Protein AF-A0A1Y4S3Y7-F1 (afdb_monomer_lite)

Foldseek 3Di:
DDDPVNVVVVVVVVVVVVVVVVVVCVVVVVDPDDDPVRVVVCPDPVNVVVVVVVVVVVVVVVCCCVPPPPVVVVVVVVVVVVVPPPPPPLQALVPDDDDFWDFQPDQPPAAAPVNLQVVCVVVVHGDDFDDDPDPVLDDDAAADLRHRHGPRQWDPPDSPQWIAGNRPRDIDGPPDDRDPRGATADPQPRHGWDFDDDDVPKTKTWDPDPPGPQLVVLVVCCVDPNQSSQAHPVRDGPRTDMDMD

pLDDT: mean 83.49, std 11.91, range [44.75, 96.38]

Secondary structure (DSSP, 8-state):
---HHHHHHHHHHHHHHHHHHHTTTHHHHH-SS--HHHHHHHT-HHHHHHHHHHHHHHHHHHHHIIIIIHHHHHHHHHHHHHHS--------GGG--PPPPEEE--------HHHHHHHHHHTT--------S-GGG----SB-TTT--BGGGEEESSSSSEEEETTT--EEETTB-S-SSSEEE-TTT-PBPEEEEEETTEEEEE---TT-HHHHHHHHHHTSTTGGGGB-TTS-B--S-EEE-

Structure (mmCIF, N/CA/C/O backbone):
data_AF-A0A1Y4S3Y7-F1
#
_entry.id   AF-A0A1Y4S3Y7-F1
#
loop_
_atom_site.group_PDB
_atom_site.id
_atom_site.type_symbol
_atom_site.label_atom_id
_atom_site.label_alt_id
_atom_site.label_comp_id
_atom_site.label_asym_id
_atom_site.label_entity_id
_atom_site.label_seq_id
_atom_site.pdbx_PDB_ins_code
_atom_site.Cartn_x
_atom_site.Cartn_y
_atom_site.Cartn_z
_atom_site.occupancy
_atom_site.B_iso_or_equiv
_atom_site.auth_seq_id
_atom_site.auth_comp_id
_atom_site.auth_asym_id
_atom_site.auth_atom_id
_atom_site.pdbx_PDB_model_num
ATOM 1 N N . MET A 1 1 ? -23.381 4.040 50.215 1.00 49.53 1 MET A N 1
ATOM 2 C CA . MET A 1 1 ? -23.253 4.458 48.804 1.00 49.53 1 MET A CA 1
ATOM 3 C C . MET A 1 1 ? -22.048 3.736 48.251 1.00 49.53 1 MET A C 1
ATOM 5 O O . MET A 1 1 ? -20.944 4.024 48.701 1.00 49.53 1 MET A O 1
ATOM 9 N N . ASP A 1 2 ? -22.244 2.762 47.369 1.00 57.78 2 ASP A N 1
ATOM 10 C CA . ASP A 1 2 ? -21.107 2.084 46.755 1.00 57.78 2 ASP A CA 1
ATOM 11 C C . ASP A 1 2 ? -20.345 3.070 45.871 1.00 57.78 2 ASP A C 1
ATOM 13 O O . ASP A 1 2 ? -20.913 3.717 44.991 1.00 57.78 2 ASP A O 1
ATOM 17 N N . SER A 1 3 ? -19.050 3.219 46.143 1.00 83.62 3 SER A N 1
ATOM 18 C CA . SER A 1 3 ? -18.144 3.986 45.291 1.00 83.62 3 SER A CA 1
ATOM 19 C C . SER A 1 3 ? -18.167 3.407 43.870 1.00 83.62 3 SER A C 1
ATOM 21 O O . SER A 1 3 ? -18.220 2.188 43.705 1.00 83.62 3 SER A O 1
ATOM 23 N N . ILE A 1 4 ? -18.067 4.254 42.838 1.00 84.94 4 ILE A N 1
ATOM 24 C CA . ILE A 1 4 ? -17.911 3.829 41.430 1.00 84.94 4 ILE A CA 1
ATOM 25 C C . ILE A 1 4 ? -16.804 2.768 41.299 1.00 84.94 4 ILE A C 1
ATOM 27 O O . ILE A 1 4 ? -16.934 1.812 40.536 1.00 84.94 4 ILE A O 1
ATOM 31 N N . THR A 1 5 ? -15.748 2.881 42.106 1.00 86.31 5 THR A N 1
ATOM 32 C CA . THR A 1 5 ? -14.653 1.909 42.182 1.00 86.31 5 THR A CA 1
ATOM 33 C C . THR A 1 5 ? -15.122 0.519 42.625 1.00 86.31 5 THR A C 1
ATOM 35 O O . THR A 1 5 ? -14.660 -0.478 42.079 1.00 86.31 5 THR A O 1
ATOM 38 N N . SER A 1 6 ? -16.061 0.439 43.574 1.00 89.06 6 SER A N 1
ATOM 39 C CA . SER A 1 6 ? -16.660 -0.823 44.035 1.00 89.06 6 SER A CA 1
ATOM 40 C C . SER A 1 6 ? -17.455 -1.494 42.912 1.00 89.06 6 SER A C 1
ATOM 42 O O . SER A 1 6 ? -17.248 -2.670 42.614 1.00 89.06 6 SER A O 1
ATOM 44 N N . ILE A 1 7 ? -18.280 -0.719 42.198 1.00 87.94 7 ILE A N 1
ATOM 45 C CA . ILE A 1 7 ? -19.069 -1.208 41.057 1.00 87.94 7 ILE A CA 1
ATOM 46 C C . ILE A 1 7 ? -18.150 -1.744 39.950 1.00 87.94 7 ILE A C 1
ATOM 48 O O . ILE A 1 7 ? -18.347 -2.857 39.463 1.00 87.94 7 ILE A O 1
ATOM 52 N N . LEU A 1 8 ? -17.109 -0.992 39.581 1.00 89.75 8 LEU A N 1
ATOM 53 C CA . LEU A 1 8 ? -16.143 -1.417 38.562 1.00 89.75 8 LEU A CA 1
ATOM 54 C C . LEU A 1 8 ? -15.372 -2.674 38.979 1.00 89.75 8 LEU A C 1
ATOM 56 O O . LEU A 1 8 ? -15.138 -3.558 38.152 1.00 89.75 8 LEU A O 1
ATOM 60 N N . ASN A 1 9 ? -15.004 -2.785 40.256 1.00 91.56 9 ASN A N 1
ATOM 61 C CA . ASN A 1 9 ? -14.331 -3.973 40.766 1.00 91.56 9 ASN A CA 1
ATOM 62 C C . ASN A 1 9 ? -15.247 -5.208 40.732 1.00 91.56 9 ASN A C 1
ATOM 64 O O . ASN A 1 9 ? -14.798 -6.295 40.35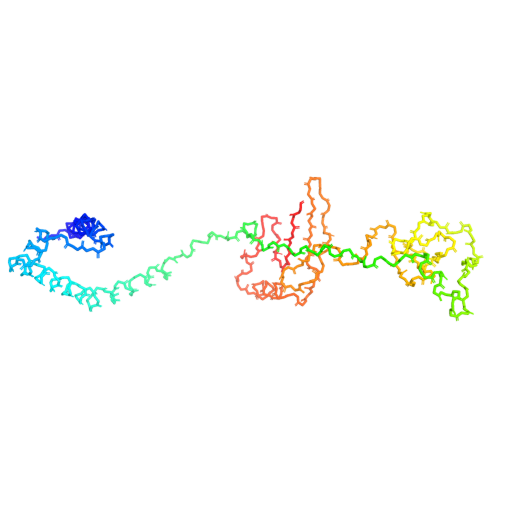9 1.00 91.56 9 ASN A O 1
ATOM 68 N N . ASN A 1 10 ? -16.535 -5.040 41.041 1.00 90.12 10 ASN A N 1
ATOM 69 C CA . ASN A 1 10 ? -17.527 -6.111 40.947 1.00 90.12 10 ASN A CA 1
ATOM 70 C C . ASN A 1 10 ? -17.720 -6.570 39.496 1.00 90.12 10 ASN A C 1
ATOM 72 O O . ASN A 1 10 ? -17.679 -7.771 39.234 1.00 90.12 10 ASN A O 1
ATOM 76 N N . ILE A 1 11 ? -17.825 -5.640 38.539 1.00 90.06 11 ILE A N 1
ATOM 77 C CA . ILE A 1 11 ? 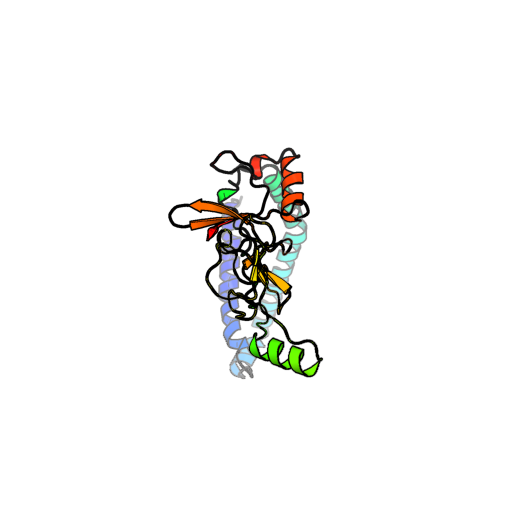-17.911 -5.966 37.103 1.00 90.06 11 ILE A CA 1
ATOM 78 C C . ILE A 1 11 ? -16.662 -6.729 36.638 1.00 90.06 11 ILE A C 1
ATOM 80 O O . ILE A 1 11 ? -16.765 -7.735 35.935 1.00 90.06 11 ILE A O 1
ATOM 84 N N . ASN A 1 12 ? -15.471 -6.292 37.054 1.00 90.44 12 ASN A N 1
ATOM 85 C CA . ASN A 1 12 ? -14.223 -6.971 36.702 1.00 90.44 12 ASN A CA 1
ATOM 86 C C . ASN A 1 12 ? -14.148 -8.383 37.311 1.00 90.44 12 ASN A C 1
ATOM 88 O O . ASN A 1 12 ? -13.738 -9.337 36.651 1.00 90.44 12 ASN A O 1
ATOM 92 N N . THR A 1 13 ? -14.574 -8.535 38.564 1.00 92.75 13 THR A N 1
ATOM 93 C CA . THR A 1 13 ? -14.622 -9.832 39.256 1.00 92.75 13 THR A CA 1
ATOM 94 C C . THR A 1 13 ? -15.616 -10.782 38.591 1.00 92.75 13 THR A C 1
ATOM 96 O O . THR A 1 13 ? -15.295 -11.954 38.375 1.00 92.75 13 THR A O 1
ATOM 99 N N . PHE A 1 14 ? -16.784 -10.272 38.198 1.00 90.19 14 PHE A N 1
ATOM 100 C CA . PHE A 1 14 ? -17.778 -11.010 37.426 1.00 90.19 14 PHE A CA 1
ATOM 101 C C . PHE A 1 14 ? -17.205 -11.488 36.086 1.00 90.19 14 PHE A C 1
ATOM 103 O O . PHE A 1 14 ? -17.232 -12.684 35.806 1.00 90.19 14 PHE A O 1
ATOM 110 N N . SER A 1 15 ? -16.585 -10.591 35.311 1.00 91.38 15 SER A N 1
ATOM 111 C CA . SER A 1 15 ? -15.950 -10.922 34.025 1.00 91.38 15 SER A CA 1
ATOM 112 C C . SER A 1 15 ? -14.887 -12.020 34.161 1.00 91.38 15 SER A C 1
ATOM 114 O O . SER A 1 15 ? -14.905 -13.014 33.433 1.00 91.38 15 SER A O 1
ATOM 116 N N . LYS A 1 16 ? -14.007 -11.913 35.166 1.00 92.31 16 LYS A N 1
ATOM 117 C CA . LYS A 1 16 ? -13.001 -12.947 35.461 1.00 92.31 16 LYS A CA 1
ATOM 118 C C . LYS A 1 16 ? -13.630 -14.291 35.823 1.00 92.31 16 LYS A C 1
ATOM 120 O O . LYS A 1 16 ? -13.098 -15.332 35.447 1.00 92.31 16 LYS A O 1
ATOM 125 N N . SER A 1 17 ? -14.727 -14.275 36.573 1.00 91.00 17 SER A N 1
ATOM 126 C CA . SER A 1 17 ? -15.430 -15.495 36.981 1.00 91.00 17 SER A CA 1
ATOM 127 C C . SER A 1 17 ? -16.110 -16.163 35.788 1.00 91.00 17 SER A C 1
ATOM 129 O O . SER A 1 17 ? -16.000 -17.376 35.635 1.00 91.00 17 SER A O 1
ATOM 131 N N . LEU A 1 18 ? -16.712 -15.372 34.895 1.00 88.69 18 LEU A N 1
ATOM 132 C CA . LEU A 1 18 ? -17.297 -15.866 33.650 1.00 88.69 18 LEU A CA 1
ATOM 133 C C . LEU A 1 18 ? -16.236 -16.475 32.725 1.00 88.69 18 LEU A C 1
ATOM 135 O O . LEU A 1 18 ? -16.456 -17.550 32.179 1.00 88.69 18 LEU A O 1
ATOM 139 N N . PHE A 1 19 ? -15.066 -15.841 32.605 1.00 90.69 19 PHE A N 1
ATOM 140 C CA . PHE A 1 19 ? -13.943 -16.404 31.852 1.00 90.69 19 PHE A CA 1
ATOM 141 C C . PHE A 1 19 ? -13.472 -17.739 32.442 1.00 90.69 19 PHE A C 1
ATOM 143 O O . PHE A 1 19 ? -13.324 -18.713 31.718 1.00 90.69 19 PHE A O 1
ATOM 150 N N . LYS A 1 20 ? -13.286 -17.828 33.766 1.00 91.31 20 LYS A N 1
ATOM 151 C CA . LYS A 1 20 ? -12.925 -19.100 34.417 1.00 91.31 20 LYS A CA 1
ATOM 152 C C . LYS A 1 20 ? -13.966 -20.187 34.161 1.00 91.31 20 LYS A C 1
ATOM 154 O O . LYS A 1 20 ? -13.598 -21.324 33.894 1.00 91.31 20 LYS A O 1
ATOM 159 N N . PHE A 1 21 ? -15.248 -19.835 34.234 1.00 88.75 21 PHE A N 1
ATOM 160 C CA . PHE A 1 21 ? -16.337 -20.756 33.938 1.00 88.75 21 PHE A CA 1
ATOM 161 C C . PHE A 1 21 ? -16.308 -21.222 32.476 1.00 88.75 21 PHE A C 1
ATOM 163 O O . PHE A 1 21 ? -16.482 -22.410 32.213 1.00 88.75 21 PHE A O 1
ATOM 170 N N . SER A 1 22 ? -16.009 -20.321 31.530 1.00 88.12 22 SER A N 1
ATOM 171 C CA . SER A 1 22 ? -15.996 -20.649 30.102 1.00 88.12 22 SER A CA 1
ATOM 172 C C . SER A 1 22 ? -14.955 -21.717 29.737 1.00 88.12 22 SER A C 1
ATOM 174 O O . SER A 1 22 ? -15.177 -22.504 28.820 1.00 88.12 22 SER A O 1
ATOM 176 N N . GLN A 1 23 ? -13.847 -21.784 30.482 1.00 90.50 23 GLN A N 1
ATOM 177 C CA . GLN A 1 23 ? -12.781 -22.771 30.277 1.00 90.50 23 GLN A CA 1
ATOM 178 C C . GLN A 1 23 ? -13.242 -24.219 30.520 1.00 90.50 23 GLN A C 1
ATOM 180 O O . GLN A 1 23 ? -12.694 -25.141 29.922 1.00 90.50 23 GLN A O 1
ATOM 185 N N . PHE A 1 24 ? -14.272 -24.451 31.345 1.00 88.62 24 PHE A N 1
ATOM 186 C CA . PHE A 1 24 ? -14.787 -25.807 31.588 1.00 88.62 24 PHE A CA 1
ATOM 187 C C . PHE A 1 24 ? -15.545 -26.396 30.390 1.00 88.62 24 PHE A C 1
ATOM 189 O O . PHE A 1 24 ? -15.715 -27.613 30.319 1.00 88.62 24 PHE A O 1
ATOM 196 N N . PHE A 1 25 ? -15.982 -25.567 29.438 1.00 83.81 25 PHE A N 1
ATOM 197 C CA . PHE A 1 25 ? -16.693 -26.039 28.247 1.00 83.81 25 PHE A CA 1
ATOM 198 C C . PHE A 1 25 ? -15.761 -26.420 27.101 1.00 83.81 25 PHE A C 1
ATOM 200 O O . PHE A 1 25 ? -16.149 -27.229 26.263 1.00 83.81 25 PHE A O 1
ATOM 207 N N . GLU A 1 26 ? -14.540 -25.879 27.057 1.00 83.62 26 GLU A N 1
ATOM 208 C CA . GLU A 1 26 ? -13.595 -26.153 25.967 1.00 83.62 26 GLU A CA 1
ATOM 209 C C . GLU A 1 26 ? -13.334 -27.658 25.766 1.00 83.62 26 GLU A C 1
ATOM 211 O O . GLU A 1 26 ? -13.438 -28.120 24.628 1.00 83.62 26 GLU A O 1
ATOM 216 N N . PRO A 1 27 ? -13.107 -28.473 26.819 1.00 87.25 27 PRO A N 1
ATOM 217 C CA . PRO A 1 27 ? -12.940 -29.915 26.652 1.00 87.25 27 PRO A CA 1
ATOM 218 C C . PRO A 1 27 ? -14.193 -30.610 26.110 1.00 87.25 27 PRO A C 1
ATOM 220 O O . PRO A 1 27 ? -14.078 -31.560 25.339 1.00 87.25 27 PRO A O 1
ATOM 223 N N . LEU A 1 28 ? -15.388 -30.132 26.478 1.00 84.56 28 LEU A N 1
ATOM 224 C CA . LEU A 1 28 ? -16.656 -30.709 26.024 1.00 84.56 28 LEU A CA 1
ATOM 225 C C . LEU A 1 28 ? -16.863 -30.516 24.516 1.00 84.56 28 LEU A C 1
ATOM 227 O O . LEU A 1 28 ? -17.452 -31.383 23.877 1.00 84.56 28 LEU A O 1
ATOM 231 N N . LEU A 1 29 ? -16.338 -29.430 23.938 1.00 82.12 29 LEU A N 1
ATOM 232 C CA . LEU A 1 29 ? -16.423 -29.146 22.498 1.00 82.12 29 LEU A CA 1
ATOM 233 C C . LEU A 1 29 ? -15.572 -30.094 21.638 1.00 82.12 29 LEU A C 1
ATOM 235 O O . LEU A 1 29 ? -15.834 -30.246 20.446 1.00 82.12 29 LEU A O 1
ATOM 239 N N . ILE A 1 30 ? -14.549 -30.723 22.222 1.00 86.19 30 ILE A N 1
ATOM 240 C CA . ILE A 1 30 ? -13.629 -31.629 21.515 1.00 86.19 30 ILE A CA 1
ATOM 241 C C . ILE A 1 30 ? -14.203 -33.053 21.445 1.00 86.19 30 ILE A C 1
ATOM 243 O O . ILE A 1 30 ? -13.854 -33.840 20.559 1.00 86.19 30 ILE A O 1
ATOM 247 N N . LEU A 1 31 ? -15.090 -33.407 22.377 1.00 85.31 31 LEU A N 1
ATOM 248 C CA . LEU A 1 31 ? -15.655 -34.747 22.467 1.00 85.31 31 LEU A CA 1
ATOM 249 C C . LEU A 1 31 ? -16.630 -35.010 21.312 1.00 85.31 31 LEU A C 1
ATOM 251 O O . LEU A 1 31 ? -17.602 -34.289 21.117 1.00 85.31 31 LEU A O 1
ATOM 255 N N . LYS A 1 32 ? -16.413 -36.110 20.578 1.00 81.19 32 LYS A N 1
ATOM 256 C CA . LYS A 1 32 ? -17.350 -36.574 19.536 1.00 81.19 32 LYS A CA 1
ATOM 257 C C . LYS A 1 32 ? -18.681 -37.066 20.117 1.00 81.19 32 LYS A C 1
ATOM 259 O O . LYS A 1 32 ? -19.705 -36.981 19.448 1.00 81.19 32 LYS A O 1
ATOM 264 N N . HIS A 1 33 ? -18.656 -37.574 21.352 1.00 86.75 33 HIS A N 1
ATOM 265 C CA . HIS A 1 33 ? -19.821 -38.024 22.113 1.00 86.75 33 HIS A CA 1
ATOM 266 C C . HIS A 1 33 ? -19.628 -37.687 23.596 1.00 86.75 33 HIS A C 1
ATOM 268 O O . HIS A 1 33 ? -18.522 -37.835 24.118 1.00 86.75 33 HIS A O 1
ATOM 274 N N . ILE A 1 34 ? -20.695 -37.256 24.274 1.00 87.00 34 ILE A N 1
ATOM 275 C CA . ILE A 1 34 ? -20.668 -36.930 25.706 1.00 87.00 34 ILE A CA 1
ATOM 276 C C . ILE A 1 34 ? -20.847 -38.229 26.517 1.00 87.00 34 ILE A C 1
ATOM 278 O O . ILE A 1 34 ? -21.856 -38.909 26.322 1.00 87.00 34 ILE A O 1
ATOM 282 N N . PRO A 1 35 ? -19.910 -38.588 27.418 1.00 93.06 35 PRO A N 1
ATOM 283 C CA . PRO A 1 35 ? -20.044 -39.747 28.303 1.00 93.06 35 PRO A CA 1
ATOM 284 C C . PRO A 1 35 ? -21.317 -39.708 29.160 1.00 93.06 35 PRO A C 1
ATOM 286 O O . PRO A 1 35 ? -21.751 -38.634 29.582 1.00 93.06 35 PRO A O 1
ATOM 289 N N . SER A 1 36 ? -21.882 -40.880 29.470 1.00 89.06 36 SER A N 1
ATOM 290 C CA . SER A 1 36 ? -23.128 -41.021 30.244 1.00 89.06 36 SER A CA 1
ATOM 291 C C . SER A 1 36 ? -23.070 -40.343 31.611 1.00 89.06 36 SER A C 1
ATOM 293 O O . SER A 1 36 ? -24.028 -39.683 32.001 1.00 89.06 36 SER A O 1
ATOM 295 N N . ASP A 1 37 ? -21.936 -40.440 32.304 1.00 89.88 37 ASP A N 1
ATOM 296 C CA . ASP A 1 37 ? -21.774 -39.885 33.652 1.00 89.88 37 ASP A CA 1
ATOM 297 C C . ASP A 1 37 ? -21.808 -38.351 33.629 1.00 89.88 37 ASP A C 1
ATOM 299 O O . ASP A 1 37 ? -22.458 -37.711 34.453 1.00 89.88 37 ASP A O 1
ATOM 303 N N . ILE A 1 38 ? -21.177 -37.746 32.618 1.00 88.88 38 ILE A N 1
ATOM 304 C CA . ILE A 1 38 ? -21.212 -36.295 32.399 1.00 88.88 38 ILE A CA 1
ATOM 305 C C . ILE A 1 38 ? -22.622 -35.869 31.983 1.00 88.88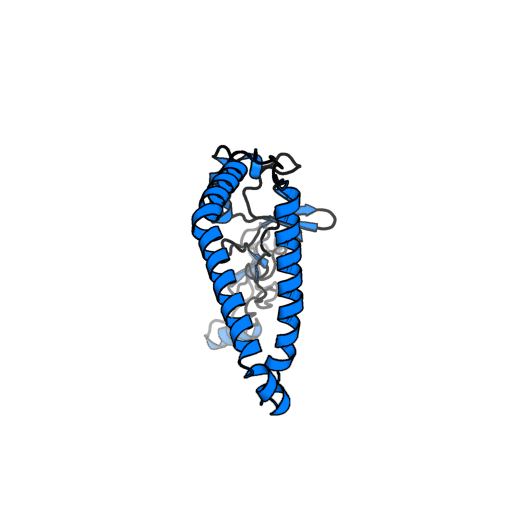 38 ILE A C 1
ATOM 307 O O . ILE A 1 38 ? -23.157 -34.889 32.500 1.00 88.88 38 ILE A O 1
ATOM 311 N N . SER A 1 39 ? -23.246 -36.627 31.078 1.00 89.06 39 SER A N 1
ATOM 312 C CA . SER A 1 39 ? -24.612 -36.373 30.622 1.00 89.06 39 SER A CA 1
ATOM 313 C C . SER A 1 39 ? -25.618 -36.394 31.777 1.00 89.06 39 SER A C 1
ATOM 315 O O . SER A 1 39 ? -26.484 -35.524 31.835 1.00 89.06 39 SER A O 1
ATOM 317 N N . TYR A 1 40 ? -25.477 -37.317 32.731 1.00 92.69 40 TYR A N 1
ATOM 318 C CA . TYR A 1 40 ? -26.330 -37.387 33.919 1.00 92.69 40 TYR A CA 1
ATOM 319 C C . TYR A 1 40 ? -26.272 -36.096 34.748 1.00 92.69 40 TYR A C 1
ATOM 321 O O . TYR A 1 40 ? -27.310 -35.532 35.091 1.00 92.69 40 TYR A O 1
ATOM 329 N N . HIS A 1 41 ? -25.069 -35.579 35.017 1.00 90.38 41 HIS A N 1
ATOM 330 C CA . HIS A 1 41 ? -24.907 -34.345 35.789 1.00 90.38 41 HIS A CA 1
ATOM 331 C C . HIS A 1 41 ? -25.396 -33.101 35.034 1.00 90.38 41 HIS A C 1
ATOM 333 O O . HIS A 1 41 ? -26.070 -32.253 35.626 1.00 90.38 41 HIS A O 1
ATOM 339 N N . LEU A 1 42 ? -25.118 -33.010 33.728 1.00 89.62 42 LEU A N 1
ATOM 340 C CA . LEU A 1 42 ? -25.558 -31.890 32.886 1.00 89.62 42 LEU A CA 1
ATOM 341 C C . LEU A 1 42 ? -27.078 -31.852 32.669 1.00 89.62 42 LEU A C 1
ATOM 343 O O . LEU A 1 42 ? -27.622 -30.785 32.406 1.00 89.62 42 LEU A O 1
ATOM 347 N N . ASN A 1 43 ? -27.765 -32.988 32.797 1.00 90.88 43 ASN A N 1
ATOM 348 C CA . ASN A 1 43 ? -29.225 -33.068 32.716 1.00 90.88 43 ASN A CA 1
ATOM 349 C C . ASN A 1 43 ? -29.911 -33.025 34.089 1.00 90.88 43 ASN A C 1
ATOM 351 O O . ASN A 1 43 ? -31.115 -33.263 34.183 1.00 90.88 43 ASN A O 1
ATOM 355 N N . SER A 1 44 ? -29.178 -32.736 35.168 1.00 95.56 44 SER A N 1
ATOM 356 C CA . SER A 1 44 ? -29.803 -32.580 36.480 1.00 95.56 44 SER A CA 1
ATOM 357 C C . SER A 1 44 ? -30.678 -31.321 36.521 1.00 95.56 44 SER A C 1
ATOM 359 O O . SER A 1 44 ? -30.281 -30.253 36.055 1.00 95.56 44 SER A O 1
ATOM 361 N N . ASN A 1 45 ? -31.874 -31.439 37.107 1.00 94.81 45 ASN A N 1
ATOM 362 C CA . ASN A 1 45 ? -32.818 -30.319 37.218 1.00 94.81 45 ASN A CA 1
ATOM 363 C C . ASN A 1 45 ? -32.209 -29.115 37.950 1.00 94.81 45 ASN A C 1
ATOM 365 O O . ASN A 1 45 ? -32.485 -27.977 37.588 1.00 94.81 45 ASN A O 1
ATOM 369 N N . ASP A 1 46 ? -31.370 -29.375 38.955 1.00 95.31 46 ASP A N 1
ATOM 370 C CA . ASP A 1 46 ? -30.682 -28.346 39.737 1.00 95.31 46 ASP A CA 1
ATOM 371 C C . ASP A 1 46 ? -29.693 -27.547 38.875 1.00 95.31 46 ASP A C 1
ATOM 373 O O . ASP A 1 46 ? -29.736 -26.315 38.833 1.00 95.31 46 ASP A O 1
ATOM 377 N N . PHE A 1 47 ? -28.867 -28.247 38.089 1.00 93.31 47 PHE A N 1
ATOM 378 C CA . PHE A 1 47 ? -27.941 -27.609 37.158 1.00 93.31 47 PHE A CA 1
ATOM 379 C C . PHE A 1 47 ? -28.677 -26.802 36.085 1.00 93.31 47 PHE A C 1
ATOM 381 O O . PHE A 1 47 ? -28.333 -25.644 35.844 1.00 93.31 47 PHE A O 1
ATOM 388 N N . LEU A 1 48 ? -29.706 -27.387 35.462 1.00 93.81 48 LEU A N 1
ATOM 389 C CA . LEU A 1 48 ? -30.486 -26.720 34.418 1.00 93.81 48 LEU A CA 1
ATOM 390 C C . LEU A 1 48 ? -31.209 -25.477 34.949 1.00 93.81 48 LEU A C 1
ATOM 392 O O . LEU A 1 48 ? -31.208 -24.447 34.277 1.00 93.81 48 LEU A O 1
ATOM 396 N N . TYR A 1 49 ? -31.758 -25.539 36.165 1.00 96.06 49 TYR A N 1
ATOM 397 C CA . TYR A 1 49 ? -32.373 -24.387 36.823 1.00 96.06 49 TYR A CA 1
ATOM 398 C C . TYR A 1 49 ? -31.365 -23.252 37.018 1.00 96.06 49 TYR A C 1
ATOM 400 O O . TYR A 1 49 ? -31.609 -22.122 36.595 1.00 96.06 49 TYR A O 1
ATOM 408 N N . HIS A 1 50 ? -30.203 -23.538 37.608 1.00 94.50 50 HIS A N 1
ATOM 409 C CA . HIS A 1 50 ? -29.190 -22.509 37.835 1.00 94.50 50 HIS A CA 1
ATOM 410 C C . HIS A 1 50 ? -28.608 -21.949 36.531 1.00 94.50 50 HIS A C 1
ATOM 412 O O . HIS A 1 50 ? -28.311 -20.752 36.463 1.00 94.50 50 HIS A O 1
ATOM 418 N N . LEU A 1 51 ? -28.490 -22.773 35.488 1.00 92.00 51 LEU A N 1
ATOM 419 C CA . LEU A 1 51 ? -28.063 -22.334 34.162 1.00 92.00 51 LEU A CA 1
ATOM 420 C C . LEU A 1 51 ? -29.085 -21.384 33.519 1.00 92.00 51 LEU A C 1
ATOM 422 O O . LEU A 1 51 ? -28.700 -20.345 32.979 1.00 92.00 51 LEU A O 1
ATOM 426 N N . ASP A 1 52 ? -30.375 -21.702 33.616 1.00 94.06 52 ASP A N 1
ATOM 427 C CA . ASP A 1 52 ? -31.461 -20.851 33.120 1.00 94.06 52 ASP A CA 1
ATOM 428 C C . ASP A 1 52 ? -31.536 -19.515 33.877 1.00 94.06 52 ASP A C 1
ATOM 430 O O . ASP A 1 52 ? -31.612 -18.446 33.265 1.00 94.06 52 ASP A O 1
ATOM 434 N N . GLN A 1 53 ? -31.398 -19.544 35.207 1.00 94.94 53 GLN A N 1
ATOM 435 C CA . GLN A 1 53 ? -31.326 -18.325 36.017 1.00 94.94 53 GLN A CA 1
ATOM 436 C C . GLN A 1 53 ? -30.113 -17.464 35.640 1.00 94.94 53 GLN A C 1
ATOM 438 O O . GLN A 1 53 ? -30.236 -16.246 35.486 1.00 94.94 53 GLN A O 1
ATOM 443 N N . ALA A 1 54 ? -28.944 -18.080 35.429 1.00 91.00 54 ALA A N 1
ATOM 444 C CA . ALA A 1 54 ? -27.752 -17.366 34.980 1.00 91.00 54 ALA A CA 1
ATOM 445 C C . ALA A 1 54 ? -27.959 -16.722 33.599 1.00 91.00 54 ALA A C 1
ATOM 447 O O . ALA A 1 54 ? -27.597 -15.558 33.407 1.00 91.00 54 ALA A O 1
ATOM 448 N N . SER A 1 55 ? -28.582 -17.441 32.661 1.00 92.25 55 SER A N 1
ATOM 449 C CA . SER A 1 55 ? -28.925 -16.915 31.335 1.00 92.25 55 SER A CA 1
ATOM 450 C C . SER A 1 55 ? -29.896 -15.736 31.429 1.00 92.25 55 SER A C 1
ATOM 452 O O . SER A 1 55 ? -29.655 -14.678 30.845 1.00 92.25 55 SER A O 1
ATOM 454 N N . SER A 1 56 ? -30.942 -15.867 32.244 1.00 94.94 56 SER A N 1
ATOM 455 C CA . SER A 1 56 ? -31.936 -14.816 32.477 1.00 94.94 56 SER A CA 1
ATOM 456 C C . SER A 1 56 ? -31.308 -13.546 33.057 1.00 94.94 56 SER A C 1
ATOM 458 O O . SER A 1 56 ? -31.567 -12.443 32.569 1.00 94.94 56 SER A O 1
ATOM 460 N N . HIS A 1 57 ? -30.421 -13.679 34.046 1.00 92.94 57 HIS A N 1
ATOM 461 C CA . HIS A 1 57 ? -29.700 -12.537 34.609 1.00 92.94 57 HIS A CA 1
ATOM 462 C C . HIS A 1 57 ? -28.718 -11.904 33.617 1.00 92.94 57 HIS A C 1
ATOM 464 O O . HIS A 1 57 ? -28.606 -10.678 33.576 1.00 92.94 57 HIS A O 1
ATOM 470 N N . LEU A 1 58 ? -28.030 -12.704 32.797 1.00 91.62 58 LEU A N 1
ATOM 471 C CA . LEU A 1 58 ? -27.161 -12.195 31.731 1.00 91.62 58 LEU A CA 1
ATOM 472 C C . LEU A 1 58 ? -27.950 -11.406 30.683 1.00 91.62 58 LEU A C 1
ATOM 474 O O . LEU A 1 58 ? -27.523 -10.319 30.296 1.00 91.62 58 LEU A O 1
ATOM 478 N N . ASN A 1 59 ? -29.110 -11.913 30.264 1.00 93.25 59 ASN A N 1
ATOM 479 C CA . ASN A 1 59 ? -29.997 -11.209 29.339 1.00 93.25 59 ASN A CA 1
ATOM 480 C C . ASN A 1 59 ? -30.461 -9.880 29.937 1.00 93.25 59 ASN A C 1
ATOM 482 O O . ASN A 1 59 ? -30.322 -8.841 29.297 1.00 93.25 59 ASN A O 1
A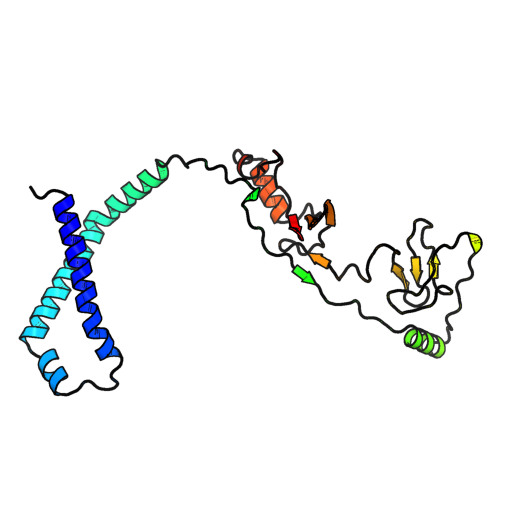TOM 486 N N . TRP A 1 60 ? -30.889 -9.886 31.202 1.00 95.69 60 TRP A N 1
ATOM 487 C CA . TRP A 1 60 ? -31.263 -8.659 31.901 1.00 95.69 60 TRP A CA 1
ATOM 488 C C . TRP A 1 60 ? -30.110 -7.644 31.974 1.00 95.69 60 TRP A C 1
ATOM 490 O O . TRP A 1 60 ? -30.320 -6.456 31.727 1.00 95.69 60 TRP A O 1
ATOM 500 N N . LEU A 1 61 ? -28.881 -8.090 32.265 1.00 92.69 61 LEU A N 1
ATOM 501 C CA . LEU A 1 61 ? -27.702 -7.217 32.271 1.00 92.69 61 LEU A CA 1
ATOM 502 C C . LEU A 1 61 ? -27.436 -6.625 30.883 1.00 92.69 61 LEU A C 1
ATOM 504 O O . LEU A 1 61 ? -27.211 -5.420 30.764 1.00 92.69 61 LEU A O 1
ATOM 508 N N . ASN A 1 62 ? -27.491 -7.443 29.833 1.00 91.94 62 ASN A N 1
ATOM 509 C CA . ASN A 1 62 ? -27.296 -6.984 28.459 1.00 91.94 62 ASN A CA 1
ATOM 510 C C . ASN A 1 62 ? -28.352 -5.948 28.053 1.00 91.94 62 ASN A C 1
ATOM 512 O O . ASN A 1 62 ? -28.004 -4.913 27.475 1.00 91.94 62 ASN A O 1
ATOM 516 N N . ASP A 1 63 ? -29.615 -6.183 28.406 1.00 94.12 63 ASP A N 1
ATOM 517 C CA . ASP A 1 63 ? -30.714 -5.254 28.145 1.00 94.12 63 ASP A CA 1
ATOM 518 C C . ASP A 1 63 ? -30.536 -3.950 28.923 1.00 94.12 63 ASP A C 1
ATOM 520 O O . ASP A 1 63 ? -30.675 -2.859 28.361 1.00 94.12 63 ASP A O 1
ATOM 524 N N . PHE A 1 64 ? -30.158 -4.036 30.200 1.00 93.38 64 PHE A N 1
ATOM 525 C CA . PHE A 1 64 ? -29.902 -2.864 31.027 1.00 93.38 64 PHE A CA 1
ATOM 526 C C . PHE A 1 64 ? -28.779 -1.996 30.443 1.00 93.38 64 PHE A C 1
ATOM 528 O O . PHE A 1 64 ? -28.932 -0.778 30.305 1.00 93.38 64 PHE A O 1
ATOM 535 N N . PHE A 1 65 ? -27.658 -2.610 30.050 1.00 91.94 65 PHE A N 1
ATOM 536 C CA . PHE A 1 65 ? -26.535 -1.887 29.452 1.00 91.94 65 PHE A CA 1
ATOM 537 C C . PHE A 1 65 ? -26.929 -1.256 28.119 1.00 91.94 65 PHE A C 1
ATOM 539 O O . PHE A 1 65 ? -26.710 -0.059 27.925 1.00 91.94 65 PHE A O 1
ATOM 546 N N . SER A 1 66 ? -27.559 -2.027 27.236 1.00 89.44 66 SER A N 1
ATOM 547 C CA . SER A 1 66 ? -28.023 -1.563 25.927 1.00 89.44 66 SER A CA 1
ATOM 548 C C . SER A 1 66 ? -28.960 -0.356 26.032 1.00 89.44 66 SER A C 1
ATOM 550 O O . SER A 1 66 ? -28.756 0.645 25.336 1.00 89.44 66 SER A O 1
ATOM 552 N N . ASN A 1 67 ? -29.936 -0.414 26.941 1.00 90.75 67 ASN A N 1
ATOM 553 C CA . ASN A 1 67 ? -30.987 0.597 27.059 1.00 90.75 67 ASN A CA 1
ATOM 554 C C . ASN A 1 67 ? -30.569 1.834 27.864 1.00 90.75 67 ASN A C 1
ATOM 556 O O . ASN A 1 67 ? -30.962 2.953 27.521 1.00 90.75 67 ASN A O 1
ATOM 560 N N . HIS A 1 68 ? -29.765 1.662 28.917 1.00 89.12 68 HIS A N 1
ATOM 561 C CA . HIS A 1 68 ? -29.474 2.740 29.870 1.00 89.12 68 HIS A CA 1
ATOM 562 C C . HIS A 1 68 ? -28.034 3.255 29.803 1.00 89.12 68 HIS A C 1
ATOM 564 O O . HIS A 1 68 ? -27.806 4.447 30.014 1.00 89.12 68 HIS A O 1
ATOM 570 N N . ILE A 1 69 ? -27.061 2.398 29.483 1.00 89.00 69 ILE A N 1
ATOM 571 C CA . ILE A 1 69 ? -25.634 2.743 29.569 1.00 89.00 69 ILE A CA 1
ATOM 572 C C . ILE A 1 69 ? -25.057 3.087 28.196 1.00 89.00 69 ILE A C 1
ATOM 574 O O . ILE A 1 69 ? -24.453 4.148 28.036 1.00 89.00 69 ILE A O 1
ATOM 578 N N . SER A 1 70 ? -25.277 2.246 27.184 1.00 87.75 70 SER A N 1
ATOM 579 C CA . SER A 1 70 ? -24.627 2.335 25.871 1.00 87.75 70 SER A CA 1
ATOM 580 C C . SER A 1 70 ? -24.863 3.682 25.194 1.00 87.75 70 SER A C 1
ATOM 582 O O . SER A 1 70 ? -23.923 4.305 24.707 1.00 87.75 70 SER A O 1
ATOM 584 N N . LYS A 1 71 ? -26.094 4.207 25.224 1.00 87.31 71 LYS A N 1
ATOM 585 C CA . LYS A 1 71 ? -26.413 5.512 24.620 1.00 87.31 71 LYS A CA 1
ATOM 586 C C . LYS A 1 71 ? -25.659 6.669 25.287 1.00 87.31 71 LYS A C 1
ATOM 588 O O . LYS A 1 71 ? -25.136 7.545 24.595 1.00 87.31 71 LYS A O 1
ATOM 593 N N . VAL A 1 72 ? -25.598 6.673 26.620 1.00 90.00 72 VAL A N 1
ATOM 594 C CA . VAL A 1 72 ? -24.897 7.707 27.399 1.00 90.00 72 VAL A CA 1
ATOM 595 C C . VAL A 1 72 ? -23.391 7.579 27.195 1.00 90.00 72 VAL A C 1
ATOM 597 O O . VAL A 1 72 ? -22.726 8.569 26.892 1.00 90.00 72 VAL A O 1
ATOM 600 N N . LEU A 1 73 ? -22.874 6.352 27.256 1.00 86.81 73 LEU A N 1
ATOM 601 C CA . LEU A 1 73 ? -21.472 6.033 27.028 1.00 86.81 73 LEU A CA 1
ATOM 602 C C . LEU A 1 73 ? -21.025 6.456 25.626 1.00 86.81 73 LEU A C 1
ATOM 604 O O . LEU A 1 73 ? -20.023 7.146 25.489 1.00 86.81 73 LEU A O 1
ATOM 608 N N . HIS A 1 74 ? -21.781 6.120 24.579 1.00 85.81 74 HIS A N 1
ATOM 609 C CA . HIS A 1 74 ? -21.460 6.525 23.210 1.00 85.81 74 HIS A CA 1
ATOM 610 C C . HIS A 1 74 ? -21.457 8.041 23.040 1.00 85.81 74 HIS A C 1
ATOM 612 O O . HIS A 1 74 ? -20.564 8.574 22.374 1.00 85.81 74 HIS A O 1
ATOM 618 N N . LYS A 1 75 ? -22.420 8.748 23.645 1.00 87.50 75 LYS A N 1
ATOM 619 C CA . LYS A 1 75 ? -22.464 10.214 23.617 1.00 87.50 75 LYS A CA 1
ATOM 620 C C . LYS A 1 75 ? -21.239 10.813 24.306 1.00 87.50 75 LYS A C 1
ATOM 622 O O . LYS A 1 75 ? -20.619 11.715 23.745 1.00 87.50 75 LYS A O 1
ATOM 627 N N . GLU A 1 76 ? -20.863 10.287 25.466 1.00 87.69 76 GLU A N 1
ATOM 628 C CA . GLU A 1 76 ? -19.739 10.801 26.245 1.00 87.69 76 GLU A CA 1
ATOM 629 C C . GLU A 1 76 ? -18.385 10.458 25.617 1.00 87.69 76 GLU A C 1
ATOM 631 O O . GLU A 1 76 ? -17.534 11.331 25.480 1.00 87.69 76 GLU A O 1
ATOM 636 N N . VAL A 1 77 ? -18.213 9.242 25.098 1.00 84.38 77 VAL A N 1
ATOM 637 C CA . VAL A 1 77 ? -17.038 8.857 24.300 1.00 84.38 77 VAL A CA 1
ATOM 638 C C . VAL A 1 77 ? -16.932 9.718 23.040 1.00 84.38 77 VAL A C 1
ATOM 640 O O . VAL A 1 77 ? -15.844 10.164 22.688 1.00 84.38 77 VAL A O 1
ATOM 643 N N . SER A 1 78 ? -18.048 10.006 22.365 1.00 82.00 78 SER A N 1
ATOM 644 C CA . SER A 1 78 ? -18.052 10.903 21.201 1.00 82.00 78 SER A CA 1
ATOM 645 C C . SER A 1 78 ? -17.701 12.340 21.581 1.00 82.00 78 SER A C 1
ATOM 647 O O . SER A 1 78 ? -17.022 13.022 20.815 1.00 82.00 78 SER A O 1
ATOM 649 N N . ARG A 1 79 ? -18.135 12.801 22.761 1.00 84.06 79 ARG A N 1
ATOM 650 C CA . ARG A 1 79 ? -17.737 14.094 23.321 1.00 84.06 79 ARG A CA 1
ATOM 651 C C . ARG A 1 79 ? -16.237 14.096 23.575 1.00 84.06 79 ARG A C 1
ATOM 653 O O . ARG A 1 79 ? -15.558 14.918 22.987 1.00 84.06 79 ARG A O 1
ATOM 660 N N . LEU A 1 80 ? -15.707 13.124 24.315 1.00 78.50 80 LEU A N 1
ATOM 661 C CA . LEU A 1 80 ? -14.275 12.985 24.593 1.00 78.50 80 LEU A CA 1
ATOM 662 C C . LEU A 1 80 ? -13.423 12.894 23.321 1.00 78.50 80 LEU A C 1
ATOM 664 O O . LEU A 1 80 ? -12.363 13.500 23.279 1.00 78.50 80 LEU A O 1
ATOM 668 N N . LYS A 1 81 ? -13.890 12.229 22.259 1.00 71.44 81 LYS A N 1
ATOM 669 C CA . LYS A 1 81 ? -13.208 12.223 20.950 1.00 71.44 81 LYS A CA 1
ATOM 670 C C . LYS A 1 81 ? -13.195 13.591 20.262 1.00 71.44 81 LYS A C 1
ATOM 672 O O . LYS A 1 81 ? -12.274 13.872 19.508 1.00 71.44 81 LYS A O 1
ATOM 677 N N . LYS A 1 82 ? -14.211 14.429 20.491 1.00 69.19 82 LYS A N 1
ATOM 678 C CA . LYS A 1 82 ? -14.250 15.819 20.001 1.00 69.19 82 LYS A CA 1
ATOM 679 C C . LYS A 1 82 ? -13.433 16.766 20.884 1.00 69.19 82 LYS A C 1
ATOM 681 O O . LYS A 1 82 ? -12.866 17.718 20.362 1.00 69.19 82 LYS A O 1
ATOM 686 N N . THR A 1 83 ? -13.404 16.531 22.200 1.00 60.38 83 THR A N 1
ATOM 687 C CA . THR A 1 83 ? -12.683 17.355 23.187 1.00 60.38 83 THR A CA 1
ATOM 688 C C . THR A 1 83 ? -11.229 16.945 23.367 1.00 60.38 83 THR A C 1
ATOM 690 O O . THR A 1 83 ? -10.459 17.734 23.910 1.00 60.38 83 THR A O 1
ATOM 693 N N . GLN A 1 84 ? -10.831 15.749 22.919 1.00 53.66 84 GLN A N 1
ATOM 694 C CA . GLN A 1 84 ? -9.443 15.489 22.579 1.00 53.66 84 GLN A CA 1
ATOM 695 C C . GLN A 1 84 ? -9.097 16.533 21.530 1.00 53.66 84 GLN A C 1
ATOM 697 O O . GLN A 1 84 ? -9.394 16.393 20.345 1.00 53.66 84 GLN A O 1
ATOM 702 N N . HIS A 1 85 ? -8.477 17.612 22.004 1.00 52.06 85 HIS A N 1
ATOM 703 C CA . HIS A 1 85 ? -7.493 18.324 21.230 1.00 52.06 85 HIS A CA 1
ATOM 704 C C . HIS A 1 85 ? -6.704 17.212 20.555 1.00 52.06 85 HIS A C 1
ATOM 706 O O . HIS A 1 85 ? -6.116 16.386 21.254 1.00 52.06 85 HIS A O 1
ATOM 712 N N . ILE A 1 86 ? -6.827 17.100 19.229 1.00 50.88 86 ILE A N 1
ATOM 713 C CA . ILE A 1 86 ? -5.912 16.283 18.448 1.00 50.88 86 ILE A CA 1
ATOM 714 C C . ILE A 1 86 ? -4.572 16.762 18.959 1.00 50.88 86 ILE A C 1
ATOM 716 O O . ILE A 1 86 ? -4.235 17.936 18.756 1.00 50.88 86 ILE A O 1
ATOM 720 N N . ASP A 1 87 ? -3.900 15.925 19.745 1.00 44.75 87 ASP A N 1
ATOM 721 C CA . ASP A 1 87 ? -2.517 16.169 20.050 1.00 44.75 87 ASP A CA 1
ATOM 722 C C . ASP A 1 87 ? -1.913 16.242 18.664 1.00 44.75 87 ASP A C 1
ATOM 724 O O . ASP A 1 87 ? -1.920 15.257 17.918 1.00 44.75 87 ASP A O 1
ATOM 728 N N . LYS A 1 88 ? -1.580 17.464 18.242 1.00 50.84 88 LYS A N 1
ATOM 729 C CA . LYS A 1 88 ? -0.942 17.724 16.965 1.00 50.84 88 LYS A CA 1
ATOM 730 C C . LYS A 1 88 ? 0.485 17.225 17.146 1.00 50.84 88 LYS A C 1
ATOM 732 O O . LYS A 1 88 ? 1.434 17.991 17.037 1.00 50.84 88 LYS A O 1
ATOM 737 N N . THR A 1 89 ? 0.640 15.930 17.391 1.00 50.59 89 THR A N 1
ATOM 738 C CA . THR A 1 89 ? 1.735 15.179 16.825 1.00 50.59 89 THR A CA 1
ATOM 739 C C . THR A 1 89 ? 1.580 15.418 15.336 1.00 50.59 89 THR A C 1
ATOM 741 O O . THR A 1 89 ? 0.759 14.808 14.660 1.00 50.59 89 THR A O 1
ATOM 744 N N . ILE A 1 90 ? 2.247 16.468 14.857 1.00 51.84 90 ILE A N 1
ATOM 745 C CA . ILE A 1 90 ? 2.407 16.737 13.439 1.00 51.84 90 ILE A CA 1
ATOM 746 C C . ILE A 1 90 ? 2.972 15.418 12.921 1.00 51.84 90 ILE A C 1
ATOM 748 O O . ILE A 1 90 ? 4.078 15.059 13.333 1.00 51.84 90 ILE A O 1
ATOM 752 N N . PRO A 1 91 ? 2.211 14.629 12.142 1.00 53.12 91 PRO A N 1
ATOM 753 C CA . PRO A 1 91 ? 2.753 13.402 11.612 1.00 53.12 91 PRO A CA 1
ATOM 754 C C . PRO A 1 91 ? 3.814 13.875 10.634 1.00 53.12 91 PRO A C 1
ATOM 756 O O . PRO A 1 91 ? 3.487 14.377 9.561 1.00 53.12 91 PRO A O 1
ATOM 759 N N . TYR A 1 92 ? 5.080 13.841 11.046 1.00 58.41 92 TYR A N 1
ATOM 760 C CA . TYR A 1 92 ? 6.158 14.160 10.132 1.00 58.41 92 TYR A CA 1
ATOM 761 C C . TYR A 1 92 ? 5.984 13.216 8.949 1.00 58.41 92 TYR A C 1
ATOM 763 O O . TYR A 1 92 ? 5.903 11.996 9.131 1.00 58.41 92 TYR A O 1
ATOM 771 N N . ALA A 1 93 ? 5.898 13.775 7.741 1.00 61.72 93 ALA A N 1
ATOM 772 C CA . ALA A 1 93 ? 5.756 12.982 6.523 1.00 61.72 93 ALA A CA 1
ATOM 773 C C . ALA A 1 93 ? 6.890 11.945 6.383 1.00 61.72 93 ALA A C 1
ATOM 775 O O . ALA A 1 93 ? 6.744 10.951 5.673 1.00 61.72 93 ALA A O 1
ATOM 776 N N . ASP A 1 94 ? 7.989 12.148 7.105 1.00 64.94 94 ASP A N 1
ATOM 777 C CA . ASP A 1 94 ? 9.134 11.251 7.225 1.00 64.94 94 ASP A CA 1
ATOM 778 C C . ASP A 1 94 ? 8.772 9.871 7.792 1.00 64.94 94 ASP A C 1
ATOM 780 O O . ASP A 1 94 ? 9.358 8.879 7.374 1.00 64.94 94 ASP A O 1
ATOM 784 N N . PHE A 1 95 ? 7.780 9.778 8.686 1.00 64.25 95 PHE A N 1
ATOM 785 C CA . PHE A 1 95 ? 7.350 8.501 9.276 1.00 64.25 95 PHE A CA 1
ATOM 786 C C . PHE A 1 95 ? 6.245 7.804 8.474 1.00 64.25 95 PHE A C 1
ATOM 788 O O . PHE A 1 95 ? 5.771 6.737 8.863 1.00 64.25 95 PHE A O 1
ATOM 795 N N . THR A 1 96 ? 5.816 8.387 7.350 1.00 66.81 96 THR A N 1
ATOM 796 C CA . THR A 1 96 ? 4.863 7.717 6.461 1.00 66.81 96 THR A CA 1
ATOM 797 C C . THR A 1 96 ? 5.591 6.666 5.626 1.00 66.81 96 THR A C 1
ATOM 799 O O . THR A 1 96 ? 6.441 6.982 4.787 1.00 66.81 96 THR A O 1
ATOM 802 N N . VAL A 1 97 ? 5.255 5.400 5.886 1.00 65.50 97 VAL A N 1
ATOM 803 C CA . VAL A 1 97 ? 5.714 4.259 5.093 1.00 65.50 97 VAL A CA 1
ATOM 804 C C . VAL A 1 97 ? 4.874 4.213 3.820 1.00 65.50 97 VAL A C 1
ATOM 806 O O . VAL A 1 97 ? 3.679 3.920 3.854 1.00 65.50 97 VAL A O 1
ATOM 809 N N . ASP A 1 98 ? 5.496 4.562 2.698 1.00 72.94 98 ASP A N 1
ATOM 810 C CA . ASP A 1 98 ? 4.885 4.448 1.376 1.00 72.94 98 ASP A CA 1
ATOM 811 C C . ASP A 1 98 ? 4.819 2.965 0.956 1.00 72.94 98 ASP A C 1
ATOM 813 O O . ASP A 1 98 ? 5.631 2.142 1.379 1.00 72.94 98 ASP A O 1
ATOM 817 N N . GLY A 1 99 ? 3.847 2.612 0.109 1.00 75.00 99 GLY A N 1
ATOM 818 C CA . GLY A 1 99 ? 3.751 1.254 -0.435 1.00 75.00 99 GLY A CA 1
ATOM 819 C C . GLY A 1 99 ? 4.997 0.875 -1.242 1.00 75.00 99 GLY A C 1
ATOM 820 O O . GLY A 1 99 ? 5.590 1.732 -1.899 1.00 75.00 99 GLY A O 1
ATOM 821 N N . LEU A 1 100 ? 5.381 -0.406 -1.217 1.00 84.25 100 LEU A N 1
ATOM 822 C CA . LEU A 1 100 ? 6.519 -0.910 -1.990 1.00 84.25 100 LEU A CA 1
ATOM 823 C C . LEU A 1 100 ? 6.331 -0.625 -3.489 1.00 84.25 100 LEU A C 1
ATOM 825 O O . LEU A 1 100 ? 5.208 -0.725 -4.000 1.00 84.25 100 LEU A O 1
ATOM 829 N N . PRO A 1 101 ? 7.405 -0.268 -4.209 1.00 84.94 101 PRO A N 1
ATOM 830 C CA . PRO A 1 101 ? 7.319 -0.082 -5.641 1.00 84.94 101 PRO A CA 1
ATOM 831 C C . PRO A 1 101 ? 7.091 -1.416 -6.351 1.00 84.94 101 PRO A C 1
ATOM 833 O O . PRO A 1 101 ? 7.389 -2.495 -5.837 1.00 84.94 101 PRO A O 1
ATOM 836 N N . VAL A 1 102 ? 6.591 -1.333 -7.580 1.00 83.88 102 VAL A N 1
ATOM 837 C CA . VAL A 1 102 ? 6.424 -2.511 -8.431 1.00 83.88 102 VAL A CA 1
ATOM 838 C C . VAL A 1 102 ? 7.707 -2.716 -9.230 1.00 83.88 102 VAL A C 1
ATOM 840 O O . VAL A 1 102 ? 8.105 -1.840 -9.997 1.00 83.88 102 VAL A O 1
ATOM 843 N N . PHE A 1 103 ? 8.343 -3.874 -9.070 1.00 78.62 103 PHE A N 1
ATOM 844 C CA . PHE A 1 103 ? 9.493 -4.277 -9.876 1.00 78.62 103 PHE A CA 1
ATOM 845 C C . PHE A 1 103 ? 9.000 -5.053 -11.095 1.00 78.62 103 PHE A C 1
ATOM 847 O O . PHE A 1 103 ? 8.446 -6.144 -10.948 1.00 78.62 103 PHE A O 1
ATOM 854 N N . LYS A 1 104 ? 9.207 -4.518 -12.301 1.00 67.12 104 LYS A N 1
ATOM 855 C CA . LYS A 1 104 ? 9.033 -5.311 -13.526 1.00 67.12 104 LYS A CA 1
ATOM 856 C C . LYS A 1 104 ? 10.375 -5.937 -13.892 1.00 67.12 104 LYS A C 1
ATOM 858 O O . LYS A 1 104 ? 11.370 -5.226 -14.014 1.00 67.12 104 LYS A O 1
ATOM 863 N N . LYS A 1 105 ? 10.385 -7.269 -13.998 1.00 55.41 105 LYS A N 1
ATOM 864 C CA . LYS A 1 105 ? 11.567 -8.105 -14.272 1.00 55.41 105 LYS A CA 1
ATOM 865 C C . LYS A 1 105 ? 11.577 -8.710 -15.677 1.00 55.41 105 LYS A C 1
ATOM 867 O O . LYS A 1 105 ? 12.479 -9.483 -15.980 1.00 55.41 105 LYS A O 1
ATOM 872 N N . GLU A 1 106 ? 10.573 -8.432 -16.503 1.00 54.97 106 GLU A N 1
ATOM 873 C CA . GLU A 1 106 ? 10.536 -8.979 -17.857 1.00 54.97 106 GLU A CA 1
ATOM 874 C C . GLU A 1 106 ? 11.648 -8.314 -18.666 1.00 54.97 106 GLU A C 1
ATOM 876 O O . GLU A 1 106 ? 11.583 -7.128 -18.982 1.00 54.97 106 GLU A O 1
ATOM 881 N N . ALA A 1 107 ? 12.718 -9.073 -18.913 1.00 52.72 107 ALA A N 1
ATOM 882 C CA . ALA A 1 107 ? 13.745 -8.672 -19.853 1.00 52.72 107 ALA A CA 1
ATOM 883 C C . ALA A 1 107 ? 13.081 -8.507 -21.230 1.00 52.72 107 ALA A C 1
ATOM 885 O O . ALA A 1 107 ? 12.241 -9.341 -21.587 1.00 52.72 107 ALA A O 1
ATOM 886 N N . PRO A 1 108 ? 13.445 -7.474 -22.009 1.00 56.78 108 PRO A N 1
ATOM 887 C CA . PRO A 1 108 ? 12.913 -7.323 -23.355 1.00 56.78 108 PRO A CA 1
ATOM 888 C C . PRO A 1 108 ? 13.178 -8.606 -24.139 1.00 56.78 108 PRO A C 1
ATOM 890 O O . PRO A 1 108 ? 14.265 -9.177 -24.025 1.00 56.78 108 PRO A O 1
ATOM 893 N N . ALA A 1 109 ? 12.205 -9.048 -24.936 1.00 57.56 109 ALA A N 1
ATOM 894 C CA . ALA A 1 109 ? 12.383 -10.188 -25.825 1.00 57.56 109 ALA A CA 1
ATOM 895 C C . ALA A 1 109 ? 13.611 -9.942 -26.720 1.00 57.56 109 ALA A C 1
ATOM 897 O O . ALA A 1 109 ? 13.592 -9.085 -27.606 1.00 57.56 109 ALA A O 1
ATOM 898 N N . GLN A 1 110 ? 14.704 -10.655 -26.444 1.00 61.25 110 GLN A N 1
ATOM 899 C CA . GLN A 1 110 ? 15.931 -10.560 -27.223 1.00 61.25 110 GLN A CA 1
ATOM 900 C C . GLN A 1 110 ? 15.745 -11.391 -28.488 1.00 61.25 110 GLN A C 1
ATOM 902 O O . GLN A 1 110 ? 15.670 -12.616 -28.434 1.00 61.25 110 GLN A O 1
ATOM 907 N N . ILE A 1 111 ? 15.632 -10.720 -29.630 1.00 71.56 111 ILE A N 1
ATOM 908 C CA . ILE A 1 111 ? 15.622 -11.373 -30.941 1.00 71.56 111 ILE A CA 1
ATOM 909 C C . ILE A 1 111 ? 17.078 -11.472 -31.390 1.00 71.56 111 ILE A C 1
ATOM 911 O O . ILE A 1 111 ? 17.738 -10.441 -31.489 1.00 71.56 111 ILE A O 1
ATOM 915 N N . SER A 1 112 ? 17.590 -12.674 -31.664 1.00 83.81 112 SER A N 1
ATOM 916 C CA . SER A 1 112 ? 18.984 -12.851 -32.090 1.00 83.81 112 SER A CA 1
ATOM 917 C C . SER A 1 112 ? 19.258 -12.167 -33.434 1.00 83.81 112 SER A C 1
ATOM 919 O O . SER A 1 112 ? 18.472 -12.285 -34.377 1.00 83.81 112 SER A O 1
ATOM 921 N N . PHE A 1 113 ? 20.396 -11.480 -33.550 1.00 87.50 113 PHE A N 1
ATOM 922 C CA . PHE A 1 113 ? 20.876 -10.896 -34.804 1.00 87.50 113 PHE A CA 1
ATOM 923 C C . PHE A 1 113 ? 20.958 -11.938 -35.925 1.00 87.50 113 PHE A C 1
ATOM 925 O O . PHE A 1 113 ? 20.579 -11.631 -37.056 1.00 87.50 113 PHE A O 1
ATOM 932 N N . ASP A 1 114 ? 21.357 -13.172 -35.608 1.00 86.19 114 ASP A N 1
ATOM 933 C CA . ASP A 1 114 ? 21.430 -14.264 -36.583 1.00 86.19 114 ASP A CA 1
ATOM 934 C C . ASP A 1 114 ? 20.057 -14.595 -37.176 1.00 86.19 114 ASP A C 1
ATOM 936 O O . ASP A 1 114 ? 19.939 -14.843 -38.377 1.00 86.19 114 ASP A O 1
ATOM 940 N N . ASP A 1 115 ? 19.005 -14.553 -36.357 1.00 87.38 115 ASP A N 1
ATOM 941 C CA . ASP A 1 115 ? 17.641 -14.828 -36.808 1.00 87.38 115 ASP A CA 1
ATOM 942 C C . ASP A 1 115 ? 17.128 -13.705 -37.716 1.00 87.38 115 ASP A C 1
ATOM 944 O O . ASP A 1 115 ? 16.512 -13.971 -38.752 1.00 87.38 115 ASP A O 1
ATOM 948 N N . ILE A 1 116 ? 17.453 -12.449 -37.386 1.00 86.94 116 ILE A N 1
ATOM 949 C CA . ILE A 1 116 ? 17.133 -11.289 -38.233 1.00 86.94 116 ILE A CA 1
ATOM 950 C C . ILE A 1 116 ? 17.882 -11.383 -39.570 1.00 86.94 116 ILE A C 1
ATOM 952 O O . ILE A 1 116 ? 17.294 -11.139 -40.627 1.00 86.94 116 ILE A O 1
ATOM 956 N N . LEU A 1 117 ? 19.160 -11.772 -39.547 1.00 88.12 117 LEU A N 1
ATOM 957 C CA . LEU A 1 117 ? 19.977 -11.899 -40.751 1.00 88.12 117 LEU A CA 1
ATOM 958 C C . LEU A 1 117 ? 19.423 -12.990 -41.677 1.00 88.12 117 LEU A C 1
ATOM 960 O O . LEU A 1 117 ? 19.187 -12.718 -42.858 1.00 88.12 117 LEU A O 1
ATOM 964 N N . ARG A 1 118 ? 19.124 -14.180 -41.136 1.00 87.25 118 ARG A N 1
ATOM 965 C CA . ARG A 1 118 ? 18.492 -15.279 -41.890 1.00 87.25 118 ARG A CA 1
ATOM 966 C C . ARG A 1 118 ? 17.152 -14.854 -42.484 1.00 87.25 118 ARG A C 1
ATOM 968 O O . ARG A 1 118 ? 16.919 -15.079 -43.670 1.00 87.25 118 ARG A O 1
ATOM 975 N N . GLY A 1 119 ? 16.299 -14.195 -41.696 1.00 86.75 119 GLY A N 1
ATOM 976 C CA . GLY A 1 119 ? 15.014 -13.680 -42.175 1.00 86.75 119 GLY A CA 1
ATOM 977 C C . GLY A 1 119 ? 15.171 -12.674 -43.320 1.00 86.75 119 GLY A C 1
ATOM 978 O O . GLY A 1 119 ? 14.468 -12.761 -44.324 1.00 86.75 119 GLY A O 1
ATOM 979 N N . SER A 1 120 ? 16.138 -11.757 -43.218 1.00 85.31 120 SER A N 1
ATOM 980 C CA . SER A 1 120 ? 16.407 -10.758 -44.262 1.00 85.31 120 SER A CA 1
ATOM 981 C C . SER A 1 120 ? 16.889 -11.378 -45.581 1.00 85.31 120 SER A C 1
ATOM 983 O O . SER A 1 120 ? 16.473 -10.942 -46.658 1.00 85.31 120 SER A O 1
ATOM 985 N N . MET A 1 121 ? 17.701 -12.441 -45.502 1.00 85.81 121 MET A N 1
ATOM 986 C CA . MET A 1 121 ? 18.160 -13.199 -46.669 1.00 85.81 121 MET A CA 1
ATOM 987 C C . MET A 1 121 ? 17.002 -13.914 -47.370 1.00 85.81 121 MET A C 1
ATOM 989 O O . MET A 1 121 ? 16.893 -13.836 -48.592 1.00 85.81 121 MET A O 1
ATOM 993 N N . LEU A 1 122 ? 16.113 -14.558 -46.607 1.00 85.69 122 LEU A N 1
ATOM 994 C CA . LEU A 1 122 ? 14.935 -15.247 -47.149 1.00 85.69 122 LEU A CA 1
ATOM 995 C C . LEU A 1 122 ? 13.944 -14.280 -47.812 1.00 85.69 122 LEU A C 1
ATOM 997 O O . LEU A 1 122 ? 13.347 -14.613 -48.832 1.00 85.69 122 LEU A O 1
ATOM 1001 N N . ASN A 1 123 ? 13.815 -13.067 -47.273 1.00 84.00 123 ASN A N 1
ATOM 1002 C CA . ASN A 1 123 ? 12.923 -12.030 -47.796 1.00 84.00 123 ASN A CA 1
ATOM 1003 C C . ASN A 1 123 ? 13.516 -11.247 -48.988 1.00 84.00 123 ASN A C 1
ATOM 1005 O O . ASN A 1 123 ? 12.907 -10.283 -49.452 1.00 84.00 123 ASN A O 1
ATOM 1009 N N . GLY A 1 124 ? 14.705 -11.621 -49.480 1.00 82.56 124 GLY A N 1
ATOM 1010 C CA . GLY A 1 124 ? 15.332 -11.011 -50.658 1.00 82.56 124 GLY A CA 1
ATOM 1011 C C . GLY A 1 124 ? 15.897 -9.604 -50.435 1.00 82.56 124 GLY A C 1
ATOM 1012 O O . GLY A 1 124 ? 16.193 -8.909 -51.403 1.00 82.56 124 GLY A O 1
ATOM 1013 N N . SER A 1 125 ? 16.057 -9.170 -49.181 1.00 82.56 125 SER A N 1
ATOM 1014 C CA . SER A 1 125 ? 16.625 -7.862 -48.819 1.00 82.56 125 SER A CA 1
ATOM 1015 C C . SER A 1 125 ? 17.740 -8.040 -47.784 1.00 82.56 125 SER A C 1
ATOM 1017 O O . SER A 1 125 ? 17.507 -7.819 -46.594 1.00 82.56 125 SER A O 1
ATOM 1019 N N . PRO A 1 126 ? 18.947 -8.463 -48.206 1.00 85.56 126 PRO A N 1
ATOM 1020 C CA . PRO A 1 126 ? 20.052 -8.719 -47.290 1.00 85.56 126 PRO A CA 1
ATOM 1021 C C . PRO A 1 126 ? 20.439 -7.452 -46.525 1.00 85.56 126 PRO A C 1
ATOM 1023 O O . PRO A 1 126 ? 20.681 -6.400 -47.123 1.00 85.56 126 PRO A O 1
ATOM 1026 N N . LEU A 1 127 ? 20.527 -7.552 -45.200 1.00 87.75 127 LEU A N 1
ATOM 1027 C CA . LEU A 1 127 ? 21.016 -6.454 -44.372 1.00 87.75 127 LEU A CA 1
ATOM 1028 C C . LEU A 1 127 ? 22.508 -6.221 -44.627 1.00 87.75 127 LEU A C 1
ATOM 1030 O O . LEU A 1 127 ? 23.316 -7.140 -44.535 1.00 87.75 127 LEU A O 1
ATOM 1034 N N . THR A 1 128 ? 22.876 -4.970 -44.898 1.00 88.81 128 THR A N 1
ATOM 1035 C CA . THR A 1 128 ? 24.274 -4.553 -45.061 1.00 88.81 128 THR A CA 1
ATOM 1036 C C . THR A 1 128 ? 24.724 -3.643 -43.916 1.00 88.81 128 THR A C 1
ATOM 1038 O O . THR A 1 128 ? 23.886 -2.924 -43.352 1.00 88.81 128 THR A O 1
ATOM 1041 N N . PRO A 1 129 ? 26.036 -3.595 -43.618 1.00 92.00 129 PRO A N 1
ATOM 1042 C CA . PRO A 1 129 ? 26.614 -2.617 -42.704 1.00 92.00 129 PRO A CA 1
ATOM 1043 C C . PRO A 1 129 ? 26.231 -1.173 -43.036 1.00 92.00 129 PRO A C 1
ATOM 1045 O O . PRO A 1 129 ? 26.005 -0.797 -44.193 1.00 92.00 129 PRO A O 1
ATOM 1048 N N . VAL A 1 130 ? 26.189 -0.340 -42.002 1.00 91.62 130 VAL A N 1
ATOM 1049 C CA . VAL A 1 130 ? 25.860 1.078 -42.110 1.00 91.62 130 VAL A CA 1
ATOM 1050 C C . VAL A 1 130 ? 27.019 1.842 -42.750 1.00 91.62 130 VAL A C 1
ATOM 1052 O O . VAL A 1 130 ? 28.110 1.943 -42.191 1.00 91.62 130 VAL A O 1
ATOM 1055 N N . LYS A 1 131 ? 26.764 2.477 -43.899 1.00 89.69 131 LYS A N 1
ATOM 1056 C CA . LYS A 1 131 ? 27.712 3.405 -44.533 1.00 89.69 131 LYS A CA 1
ATOM 1057 C C . LYS A 1 131 ? 27.669 4.768 -43.837 1.00 89.69 131 LYS A C 1
ATOM 1059 O O . LYS A 1 131 ? 26.776 5.579 -44.094 1.00 89.69 131 LYS A O 1
ATOM 1064 N N . ARG A 1 132 ? 28.628 5.021 -42.944 1.00 87.06 132 ARG A N 1
ATOM 1065 C CA . ARG A 1 132 ? 28.743 6.289 -42.202 1.00 87.06 132 ARG A CA 1
ATOM 1066 C C . ARG A 1 132 ? 29.353 7.381 -43.076 1.00 87.06 132 ARG A C 1
ATOM 1068 O O . ARG A 1 132 ? 30.349 7.151 -43.749 1.00 87.06 132 ARG A O 1
ATOM 1075 N N . ARG A 1 133 ? 28.776 8.588 -43.027 1.00 84.94 133 ARG A N 1
ATOM 1076 C CA . ARG A 1 133 ? 29.317 9.768 -43.729 1.00 84.94 133 ARG A CA 1
ATOM 1077 C C . ARG A 1 133 ? 30.588 10.316 -43.075 1.00 84.94 133 ARG A C 1
ATOM 1079 O O . ARG A 1 133 ? 31.420 10.868 -43.778 1.00 84.94 133 ARG A O 1
ATOM 1086 N N . ASN A 1 134 ? 30.720 10.172 -41.756 1.00 83.00 134 ASN A N 1
ATOM 1087 C CA . ASN A 1 134 ? 31.900 10.576 -40.995 1.00 83.00 134 ASN A CA 1
ATOM 1088 C C . ASN A 1 134 ? 32.278 9.456 -40.003 1.00 83.00 134 ASN A C 1
ATOM 1090 O O . ASN A 1 134 ? 31.685 9.394 -38.923 1.00 83.00 134 ASN A O 1
ATOM 1094 N N . PRO A 1 135 ? 33.171 8.527 -40.386 1.00 80.81 135 PRO A N 1
ATOM 1095 C CA . PRO A 1 135 ? 33.575 7.405 -39.538 1.00 80.81 135 PRO A CA 1
ATOM 1096 C C . PRO A 1 135 ? 34.268 7.846 -38.245 1.00 80.81 135 PRO A C 1
ATOM 1098 O O . PRO A 1 135 ? 33.975 7.290 -37.193 1.00 80.81 135 PRO A O 1
ATOM 1101 N N . ASP A 1 136 ? 35.101 8.888 -38.305 1.00 81.31 136 ASP A N 1
ATOM 1102 C CA . ASP A 1 136 ? 35.941 9.330 -37.181 1.00 81.31 136 ASP A CA 1
ATOM 1103 C C . ASP A 1 136 ? 35.136 9.959 -36.032 1.00 81.31 136 ASP A C 1
ATOM 1105 O O . ASP A 1 136 ? 35.592 10.022 -34.894 1.00 81.31 136 ASP A O 1
ATOM 1109 N N . ALA A 1 137 ? 33.915 10.423 -36.316 1.00 81.75 137 ALA A N 1
ATOM 1110 C CA . ALA A 1 137 ? 33.004 10.973 -35.313 1.00 81.75 137 ALA A CA 1
ATOM 1111 C C . ALA A 1 137 ? 32.191 9.896 -34.570 1.00 81.75 137 ALA A C 1
ATOM 1113 O O . ALA A 1 137 ? 31.471 10.216 -33.621 1.00 81.75 137 ALA A O 1
ATOM 1114 N N . PHE A 1 138 ? 32.253 8.635 -35.005 1.00 85.75 138 PHE A N 1
ATOM 1115 C CA . PHE A 1 138 ? 31.492 7.553 -34.393 1.00 85.75 138 PHE A CA 1
ATOM 1116 C C . PHE A 1 138 ? 32.192 7.046 -33.130 1.00 85.75 138 PHE A C 1
ATOM 1118 O O . PHE A 1 138 ? 33.339 6.623 -33.166 1.00 85.75 138 PHE A O 1
ATOM 1125 N N . THR A 1 139 ? 31.482 7.082 -32.005 1.00 83.00 139 THR A N 1
ATOM 1126 C CA . THR A 1 139 ? 32.062 6.859 -30.668 1.00 83.00 139 THR A CA 1
ATOM 1127 C C . THR A 1 139 ? 31.565 5.589 -29.977 1.00 83.00 139 THR A C 1
ATOM 1129 O O . THR A 1 139 ? 31.943 5.316 -28.839 1.00 83.00 139 THR A O 1
ATOM 1132 N N . PHE A 1 140 ? 30.685 4.818 -30.619 1.00 85.19 140 PHE A N 1
ATOM 1133 C CA . PHE A 1 140 ? 30.136 3.602 -30.030 1.00 85.19 140 PHE A CA 1
ATOM 1134 C C . PHE A 1 140 ? 31.024 2.397 -30.322 1.00 85.19 140 PHE A C 1
ATOM 1136 O O . PHE A 1 140 ? 31.288 2.097 -31.480 1.00 85.19 140 PHE A O 1
ATOM 1143 N N . HIS A 1 141 ? 31.383 1.674 -29.264 1.00 84.50 141 HIS A N 1
ATOM 1144 C CA . HIS A 1 141 ? 32.084 0.399 -29.336 1.00 84.50 141 HIS A CA 1
ATOM 1145 C C . HIS A 1 141 ? 31.262 -0.664 -28.614 1.00 84.50 141 HIS A C 1
ATOM 1147 O O . HIS A 1 141 ? 30.954 -0.513 -27.428 1.00 84.50 141 HIS A O 1
ATOM 1153 N N . GLY A 1 142 ? 30.892 -1.731 -29.322 1.00 85.94 142 GLY A N 1
ATOM 1154 C CA . GLY A 1 142 ? 30.134 -2.844 -28.753 1.00 85.94 142 GLY A CA 1
ATOM 1155 C C . GLY A 1 142 ? 29.072 -3.410 -29.691 1.00 85.94 142 GLY A C 1
ATOM 1156 O O . GLY A 1 142 ? 29.150 -3.285 -30.912 1.00 85.94 142 GLY A O 1
ATOM 1157 N N . VAL A 1 143 ? 28.062 -4.049 -29.102 1.00 88.00 143 VAL A N 1
ATOM 1158 C CA . VAL A 1 143 ? 26.955 -4.695 -29.819 1.00 88.00 143 VAL A CA 1
ATOM 1159 C C . VAL A 1 143 ? 25.615 -4.058 -29.458 1.00 88.00 143 VAL A C 1
ATOM 1161 O O . VAL A 1 143 ? 25.452 -3.477 -28.383 1.00 88.00 143 VAL A O 1
ATOM 1164 N N . CYS A 1 144 ? 24.629 -4.180 -30.345 1.00 85.81 144 CYS A N 1
ATOM 1165 C CA . CYS A 1 144 ? 23.255 -3.800 -30.063 1.00 85.81 144 CYS A CA 1
ATOM 1166 C C . CYS A 1 144 ? 22.768 -4.566 -28.844 1.00 85.81 144 CYS A C 1
ATOM 1168 O O . CYS A 1 144 ? 22.717 -5.792 -28.851 1.00 85.81 144 CYS A O 1
ATOM 1170 N N . SER A 1 145 ? 22.310 -3.845 -27.836 1.00 78.62 145 SER A N 1
ATOM 1171 C CA . SER A 1 145 ? 21.879 -4.477 -26.602 1.00 78.62 145 SER A CA 1
ATOM 1172 C C . SER A 1 145 ? 20.620 -5.354 -26.808 1.00 78.62 145 SER A C 1
ATOM 1174 O O . SER A 1 145 ? 20.417 -6.315 -26.081 1.00 78.62 145 SER A O 1
ATOM 1176 N N . PHE A 1 146 ? 19.783 -5.064 -27.816 1.00 78.69 146 PHE A N 1
ATOM 1177 C CA . PHE A 1 146 ? 18.516 -5.777 -28.058 1.00 78.69 146 PHE A CA 1
ATOM 1178 C C . PHE A 1 146 ? 18.656 -7.053 -28.887 1.00 78.69 146 PHE A C 1
ATOM 1180 O O . PHE A 1 146 ? 17.898 -7.994 -28.678 1.00 78.69 146 PHE A O 1
ATOM 1187 N N . CYS A 1 147 ? 19.571 -7.056 -29.860 1.00 86.25 147 CYS A N 1
ATOM 1188 C CA . CYS A 1 147 ? 19.714 -8.174 -30.795 1.00 86.25 147 CYS A CA 1
ATOM 1189 C C . CYS A 1 147 ? 21.136 -8.715 -30.936 1.00 86.25 147 CYS A C 1
ATOM 1191 O O . CYS A 1 147 ? 21.338 -9.727 -31.591 1.00 86.25 147 CYS A O 1
ATOM 1193 N N . GLY A 1 148 ? 22.137 -8.058 -30.350 1.00 85.94 148 GLY A N 1
ATOM 1194 C CA . GLY A 1 148 ? 23.539 -8.456 -30.480 1.00 85.94 148 GLY A CA 1
ATOM 1195 C C . GLY A 1 148 ? 24.211 -8.035 -31.791 1.00 85.94 148 GLY A C 1
ATOM 1196 O O . GLY A 1 148 ? 25.355 -8.409 -32.014 1.00 85.94 148 GLY A O 1
ATOM 1197 N N . ALA A 1 149 ? 23.554 -7.245 -32.652 1.00 90.81 149 ALA A N 1
ATOM 1198 C CA . ALA A 1 149 ? 24.161 -6.774 -33.901 1.00 90.81 149 ALA A CA 1
ATOM 1199 C C . ALA A 1 149 ? 25.473 -6.000 -33.644 1.00 90.81 149 ALA A C 1
ATOM 1201 O O . ALA A 1 149 ? 25.482 -5.132 -32.767 1.00 90.81 149 ALA A O 1
ATOM 1202 N N . PRO A 1 150 ? 26.556 -6.253 -34.398 1.00 91.81 150 PRO A N 1
ATOM 1203 C CA . PRO A 1 150 ? 27.842 -5.605 -34.157 1.00 91.81 150 PRO A CA 1
ATOM 1204 C C . PRO A 1 150 ? 27.812 -4.112 -34.502 1.00 91.81 150 PRO A C 1
ATOM 1206 O O . PRO A 1 150 ? 26.900 -3.633 -35.185 1.00 91.81 150 PRO A O 1
ATOM 1209 N N . GLU A 1 151 ? 28.826 -3.372 -34.043 1.00 91.50 151 GLU A N 1
ATOM 1210 C CA . GLU A 1 151 ? 28.926 -1.914 -34.201 1.00 91.50 151 GLU A CA 1
ATOM 1211 C C . GLU A 1 151 ? 28.736 -1.447 -35.648 1.00 91.50 151 GLU A C 1
ATOM 1213 O O . GLU A 1 151 ? 28.126 -0.410 -35.885 1.00 91.50 151 GLU A O 1
ATOM 1218 N N . GLU A 1 152 ? 29.160 -2.236 -36.633 1.00 92.56 152 GLU A N 1
ATOM 1219 C CA . GLU A 1 152 ? 29.010 -1.969 -38.067 1.00 92.56 152 GLU A CA 1
ATOM 1220 C C . GLU A 1 152 ? 27.554 -1.743 -38.509 1.00 92.56 152 GLU A C 1
ATOM 1222 O O . GLU A 1 152 ? 27.305 -1.063 -39.504 1.00 92.56 152 GLU A O 1
ATOM 1227 N N . TYR A 1 153 ? 26.582 -2.255 -37.753 1.00 93.38 153 TYR A N 1
ATOM 1228 C CA . TYR A 1 153 ? 25.150 -2.144 -38.034 1.00 93.38 153 TYR A CA 1
ATOM 1229 C C . TYR A 1 153 ? 24.449 -1.056 -37.201 1.00 93.38 153 TYR A C 1
ATOM 1231 O O . TYR A 1 153 ? 23.217 -0.993 -37.173 1.00 93.38 153 TYR A O 1
ATOM 1239 N N . ILE A 1 154 ? 25.201 -0.202 -36.504 1.00 92.25 154 ILE A N 1
ATOM 1240 C CA . ILE A 1 154 ? 24.668 0.812 -35.587 1.00 92.25 154 ILE A CA 1
ATOM 1241 C C . ILE A 1 154 ? 24.814 2.224 -36.169 1.00 92.25 154 ILE A C 1
ATOM 1243 O O . ILE A 1 154 ? 25.910 2.674 -36.503 1.00 92.25 154 ILE A O 1
ATOM 1247 N N . TYR A 1 155 ? 23.711 2.965 -36.224 1.00 91.25 155 TYR A N 1
ATOM 1248 C CA . TYR A 1 155 ? 23.703 4.396 -36.509 1.00 91.25 155 TYR A CA 1
ATOM 1249 C C . TYR A 1 155 ? 23.947 5.211 -35.238 1.00 91.25 155 TYR A C 1
ATOM 1251 O O . TYR A 1 155 ? 23.394 4.902 -34.181 1.00 91.25 155 TYR A O 1
ATOM 1259 N N . ASP A 1 156 ? 24.683 6.312 -35.370 1.00 89.25 156 ASP A N 1
ATOM 1260 C CA . ASP A 1 156 ? 24.552 7.434 -34.442 1.00 89.25 156 ASP A CA 1
ATOM 1261 C C . ASP A 1 156 ? 23.271 8.198 -34.799 1.00 89.25 156 ASP A C 1
ATOM 1263 O O . ASP A 1 156 ? 23.155 8.763 -35.889 1.00 89.25 156 ASP A O 1
ATOM 1267 N N . ASN A 1 157 ? 22.264 8.127 -33.927 1.00 87.44 157 ASN A N 1
ATOM 1268 C CA . ASN A 1 157 ? 20.924 8.617 -34.240 1.00 87.44 157 ASN A CA 1
ATOM 1269 C C . ASN A 1 157 ? 20.826 10.141 -34.114 1.00 87.44 157 ASN A C 1
ATOM 1271 O O . ASN A 1 157 ? 20.066 10.774 -34.843 1.00 87.44 157 ASN A O 1
ATOM 1275 N N . ASN A 1 158 ? 21.548 10.732 -33.159 1.00 83.50 158 ASN A N 1
ATOM 1276 C CA . ASN A 1 158 ? 21.398 12.151 -32.836 1.00 83.50 158 ASN A CA 1
ATOM 1277 C C . ASN A 1 158 ? 22.702 12.879 -32.480 1.00 83.50 158 ASN A C 1
ATOM 1279 O O . ASN A 1 158 ? 22.635 14.060 -32.131 1.00 83.50 158 ASN A O 1
ATOM 1283 N N . GLY A 1 159 ? 23.863 12.217 -32.521 1.00 79.50 159 GLY A N 1
ATOM 1284 C CA . GLY A 1 159 ? 25.156 12.809 -32.159 1.00 79.50 159 GLY A CA 1
ATOM 1285 C C . GLY A 1 159 ? 25.291 13.163 -30.676 1.00 79.50 159 GLY A C 1
ATOM 1286 O O . GLY A 1 159 ? 26.253 13.811 -30.275 1.00 79.50 159 GLY A O 1
ATOM 1287 N N . LYS A 1 160 ? 24.309 12.788 -29.848 1.00 79.81 160 LYS A N 1
ATOM 1288 C CA . LYS A 1 160 ? 24.210 13.126 -28.417 1.00 79.81 160 LYS A CA 1
ATOM 1289 C C . LYS A 1 160 ? 24.187 11.868 -27.545 1.00 79.81 160 LYS A C 1
ATOM 1291 O O . LYS A 1 160 ? 23.600 11.869 -26.464 1.00 79.81 160 LYS A O 1
ATOM 1296 N N . GLY A 1 161 ? 24.810 10.789 -28.021 1.00 78.44 161 GLY A N 1
ATOM 1297 C CA . GLY A 1 161 ? 24.933 9.527 -27.289 1.00 78.44 161 GLY A CA 1
ATOM 1298 C C . GLY A 1 161 ? 23.714 8.601 -27.376 1.00 78.44 161 GLY A C 1
ATOM 1299 O O . GLY A 1 161 ? 23.598 7.694 -26.551 1.00 78.44 161 GLY A O 1
ATOM 1300 N N . GLN A 1 162 ? 22.813 8.809 -28.346 1.00 85.94 162 GLN A N 1
ATOM 1301 C CA . GLN A 1 162 ? 21.765 7.845 -28.693 1.00 85.94 162 GLN A CA 1
ATOM 1302 C C . GLN A 1 162 ? 22.107 7.125 -29.997 1.00 85.94 162 GLN A C 1
ATOM 1304 O O . GLN A 1 162 ? 22.330 7.751 -31.031 1.00 85.94 162 GLN A O 1
ATOM 1309 N N . PHE A 1 163 ? 22.053 5.801 -29.954 1.00 89.50 163 PHE A N 1
ATOM 1310 C CA . PHE A 1 163 ? 22.370 4.915 -31.062 1.00 89.50 163 PHE A CA 1
ATOM 1311 C C . PHE A 1 163 ? 21.115 4.196 -31.552 1.00 89.50 163 PHE A C 1
ATOM 1313 O O . PHE A 1 163 ? 20.192 3.947 -30.773 1.00 89.50 163 PHE A O 1
ATOM 1320 N N . LYS A 1 164 ? 21.063 3.865 -32.844 1.00 91.00 164 LYS A N 1
ATOM 1321 C CA . LYS A 1 164 ? 19.953 3.130 -33.467 1.00 91.00 164 LYS A CA 1
ATOM 1322 C C . LYS A 1 164 ? 20.476 1.908 -34.210 1.00 91.00 164 LYS A C 1
ATOM 1324 O O . LYS A 1 164 ? 21.356 2.025 -35.056 1.00 91.00 164 LYS A O 1
ATOM 1329 N N . CYS A 1 165 ? 19.917 0.740 -33.924 1.00 91.00 165 CYS A N 1
ATOM 1330 C CA . CYS A 1 165 ? 20.275 -0.493 -34.615 1.00 91.00 165 CYS A CA 1
ATOM 1331 C C . CYS A 1 165 ? 19.613 -0.559 -35.999 1.00 91.00 165 CYS A C 1
ATOM 1333 O O . CYS A 1 165 ? 18.405 -0.346 -36.109 1.00 91.00 165 CYS A O 1
ATOM 1335 N N . ASN A 1 166 ? 20.375 -0.864 -37.052 1.00 91.94 166 ASN A N 1
ATOM 1336 C CA . ASN A 1 166 ? 19.820 -1.071 -38.390 1.00 91.94 166 ASN A CA 1
ATOM 1337 C C . ASN A 1 166 ? 18.956 -2.354 -38.465 1.00 91.94 166 ASN A C 1
ATOM 1339 O O . ASN A 1 166 ? 17.805 -2.230 -38.864 1.00 91.94 166 ASN A O 1
ATOM 1343 N N . PRO A 1 167 ? 19.421 -3.536 -38.001 1.00 91.25 167 PRO A N 1
ATOM 1344 C CA . PRO A 1 167 ? 18.637 -4.776 -38.003 1.00 91.25 167 PRO A CA 1
ATOM 1345 C C . PRO A 1 167 ? 17.315 -4.739 -37.227 1.00 91.25 167 PRO A C 1
ATOM 1347 O O . PRO A 1 167 ? 16.279 -5.089 -37.776 1.00 91.25 167 PRO A O 1
ATOM 1350 N N . CYS A 1 168 ? 17.332 -4.351 -35.945 1.00 87.56 168 CYS A N 1
ATOM 1351 C CA . CYS A 1 168 ? 16.140 -4.436 -35.087 1.00 87.56 168 CYS A CA 1
ATOM 1352 C C . CYS A 1 168 ? 15.407 -3.100 -34.907 1.00 87.56 168 CYS A C 1
ATOM 1354 O O . CYS A 1 168 ? 14.420 -3.037 -34.181 1.00 87.56 168 CYS A O 1
ATOM 1356 N N . HIS A 1 169 ? 15.909 -2.020 -35.514 1.00 88.44 169 HIS A N 1
ATOM 1357 C CA . HIS A 1 169 ? 15.358 -0.658 -35.459 1.00 88.44 169 HIS A CA 1
ATOM 1358 C C . HIS A 1 169 ? 15.218 -0.019 -34.065 1.00 88.44 169 HIS A C 1
ATOM 1360 O O . HIS A 1 169 ? 14.813 1.143 -33.974 1.00 88.44 169 HIS A O 1
ATOM 1366 N N . ASN A 1 170 ? 15.615 -0.714 -32.997 1.00 85.44 170 ASN A N 1
ATOM 1367 C CA . ASN A 1 170 ? 15.590 -0.194 -31.637 1.00 85.44 170 ASN A CA 1
ATOM 1368 C C . ASN A 1 170 ? 16.669 0.872 -31.408 1.00 85.44 170 ASN A C 1
ATOM 1370 O O . ASN A 1 170 ? 17.782 0.798 -31.940 1.00 85.44 170 ASN A O 1
ATOM 1374 N N . THR A 1 171 ? 16.342 1.846 -30.560 1.00 86.50 171 THR A N 1
ATOM 1375 C CA . THR A 1 171 ? 17.268 2.882 -30.090 1.00 86.50 171 THR A CA 1
ATOM 1376 C C . THR A 1 171 ? 17.731 2.606 -28.664 1.00 86.50 171 THR A C 1
ATOM 1378 O O . THR A 1 171 ? 16.917 2.226 -27.825 1.00 86.50 171 THR A O 1
ATOM 1381 N N . PHE A 1 172 ? 19.001 2.862 -28.364 1.00 80.06 172 PHE A N 1
ATOM 1382 C CA . PHE A 1 172 ? 19.583 2.717 -27.026 1.00 80.06 172 PHE A CA 1
ATOM 1383 C C . PHE A 1 172 ? 20.617 3.814 -26.751 1.00 80.06 172 PHE A C 1
ATOM 1385 O O . PHE A 1 172 ? 21.055 4.515 -27.662 1.00 80.06 172 PHE A O 1
ATOM 1392 N N . THR A 1 173 ? 21.009 3.981 -25.489 1.00 79.00 173 THR A N 1
ATOM 1393 C CA . THR A 1 173 ? 22.141 4.831 -25.091 1.00 79.00 173 THR A CA 1
ATOM 1394 C C . THR A 1 173 ? 23.101 4.012 -24.236 1.00 79.00 173 THR A C 1
ATOM 1396 O O . THR A 1 173 ? 22.667 3.083 -23.561 1.00 79.00 173 THR A O 1
ATOM 1399 N N . LEU A 1 174 ? 24.387 4.373 -24.210 1.00 68.12 174 LEU A N 1
ATOM 1400 C CA . LEU A 1 174 ? 25.393 3.706 -23.362 1.00 68.12 174 LEU A CA 1
ATOM 1401 C C . LEU A 1 174 ? 25.085 3.797 -21.856 1.00 68.12 174 LEU A C 1
ATOM 1403 O O . LEU A 1 174 ? 25.655 3.051 -21.069 1.00 68.12 174 LEU A O 1
ATOM 1407 N N . LYS A 1 175 ? 24.214 4.731 -21.452 1.00 57.78 175 LYS A N 1
ATOM 1408 C CA . LYS A 1 175 ? 23.851 4.989 -20.052 1.00 57.78 175 LYS A CA 1
ATOM 1409 C C . LYS A 1 175 ? 22.481 4.430 -19.659 1.00 57.78 175 LYS A C 1
ATOM 1411 O O . LYS A 1 175 ? 22.103 4.562 -18.502 1.00 57.78 175 LYS A O 1
ATOM 1416 N N . THR A 1 176 ? 21.712 3.873 -20.594 1.00 52.31 176 THR A N 1
ATOM 1417 C CA . THR A 1 176 ? 20.357 3.372 -20.318 1.00 52.31 176 THR A CA 1
ATOM 1418 C C . THR A 1 176 ? 20.273 1.889 -20.603 1.00 52.31 176 THR A C 1
ATOM 1420 O O . THR A 1 176 ? 20.503 1.473 -21.739 1.00 52.31 176 THR A O 1
ATOM 1423 N N . ASP A 1 177 ? 19.873 1.138 -19.582 1.00 51.41 177 ASP A N 1
ATOM 1424 C CA . ASP A 1 177 ? 19.632 -0.292 -19.663 1.00 51.41 177 ASP A CA 1
ATOM 1425 C C . ASP A 1 177 ? 18.640 -0.671 -20.763 1.00 51.41 177 ASP A C 1
ATOM 1427 O O . ASP A 1 177 ? 17.730 0.073 -21.148 1.00 51.41 177 ASP A O 1
ATOM 1431 N N . LEU A 1 178 ? 18.856 -1.889 -21.243 1.00 49.69 178 LEU A N 1
ATOM 1432 C CA . LEU A 1 178 ? 18.011 -2.640 -22.149 1.00 49.69 178 LEU A CA 1
ATOM 1433 C C . LEU A 1 178 ? 16.551 -2.620 -21.710 1.00 49.69 178 LEU A C 1
ATOM 1435 O O . LEU A 1 178 ? 16.172 -3.267 -20.739 1.00 49.69 178 LEU A O 1
ATOM 1439 N N . SER A 1 179 ? 15.739 -1.916 -22.496 1.00 50.47 179 SER A N 1
ATOM 1440 C CA . SER A 1 179 ? 14.326 -1.612 -22.274 1.00 50.47 179 SER A CA 1
ATOM 1441 C C . SER A 1 179 ? 14.045 -0.600 -21.161 1.00 50.47 179 SER A C 1
ATOM 1443 O O . SER A 1 179 ? 14.503 -0.680 -20.023 1.00 50.47 179 SER A O 1
ATOM 1445 N N . GLY A 1 180 ? 13.131 0.316 -21.462 1.00 53.53 180 GLY A N 1
ATOM 1446 C CA . GLY A 1 180 ? 12.409 1.043 -20.428 1.00 53.53 180 GLY A CA 1
ATOM 1447 C C . GLY A 1 180 ? 11.530 0.141 -19.548 1.00 53.53 180 GLY A C 1
ATOM 1448 O O . GLY A 1 180 ? 10.888 0.690 -18.659 1.00 53.53 180 GLY A O 1
ATOM 1449 N N . GLU A 1 181 ? 11.487 -1.181 -19.777 1.00 55.41 181 GLU A N 1
ATOM 1450 C CA . GLU A 1 181 ? 10.571 -2.140 -19.147 1.00 55.41 181 GLU A CA 1
ATOM 1451 C C . GLU A 1 181 ? 11.103 -2.653 -17.809 1.00 55.41 181 GLU A C 1
ATOM 1453 O O . GLU A 1 181 ? 10.346 -2.674 -16.835 1.00 55.41 181 GLU A O 1
ATOM 1458 N N . THR A 1 182 ? 12.403 -2.932 -17.700 1.00 62.34 182 THR A N 1
ATOM 1459 C CA . THR A 1 182 ? 13.028 -3.229 -16.406 1.00 62.34 182 THR A CA 1
ATOM 1460 C C . THR A 1 182 ? 13.168 -1.946 -15.591 1.00 62.34 182 THR A C 1
ATOM 1462 O O . THR A 1 182 ? 13.657 -0.913 -16.068 1.00 62.34 182 THR A O 1
ATOM 1465 N N . GLY A 1 183 ? 12.701 -1.970 -14.346 1.00 73.62 183 GLY A N 1
ATOM 1466 C CA . GLY A 1 183 ? 12.827 -0.825 -13.454 1.00 73.62 183 GLY A CA 1
ATOM 1467 C C . GLY A 1 183 ? 11.871 -0.849 -12.274 1.00 73.62 183 GLY A C 1
ATOM 1468 O O . GLY A 1 183 ? 11.100 -1.789 -12.071 1.00 73.62 183 GLY A O 1
ATOM 1469 N N . ILE A 1 184 ? 11.941 0.233 -11.506 1.00 82.88 184 ILE A N 1
ATOM 1470 C CA . ILE A 1 184 ? 11.139 0.473 -10.311 1.00 82.88 184 ILE A CA 1
ATOM 1471 C C . ILE A 1 184 ? 9.963 1.367 -10.707 1.00 82.88 184 ILE A C 1
ATOM 1473 O O . ILE A 1 184 ? 10.159 2.445 -11.271 1.00 82.88 184 ILE A O 1
ATOM 1477 N N . TYR A 1 185 ? 8.736 0.925 -10.444 1.00 89.12 185 TYR A N 1
ATOM 1478 C CA . TYR A 1 185 ? 7.518 1.609 -10.878 1.00 89.12 185 TYR A CA 1
ATOM 1479 C C . TYR A 1 185 ? 6.693 2.111 -9.700 1.00 89.12 185 TYR A C 1
ATOM 1481 O O . TYR A 1 185 ? 6.592 1.470 -8.654 1.00 89.12 185 TYR A O 1
ATOM 1489 N N . CYS A 1 186 ? 6.048 3.260 -9.902 1.00 90.69 186 CYS A N 1
ATOM 1490 C CA . CYS A 1 186 ? 5.137 3.838 -8.928 1.00 90.69 186 CYS A CA 1
ATOM 1491 C C . CYS A 1 186 ? 3.930 2.910 -8.702 1.00 90.69 186 CYS A C 1
ATOM 1493 O O . CYS A 1 186 ? 3.208 2.632 -9.665 1.00 90.69 186 CYS A O 1
ATOM 1495 N N . PRO A 1 187 ? 3.622 2.526 -7.450 1.00 92.56 187 PRO A N 1
ATOM 1496 C CA . PRO A 1 187 ? 2.491 1.645 -7.153 1.00 92.56 187 PRO A CA 1
ATOM 1497 C C . PRO A 1 187 ? 1.128 2.317 -7.384 1.00 92.56 187 PRO A C 1
ATOM 1499 O O . PRO A 1 187 ? 0.107 1.646 -7.464 1.00 92.56 187 PRO A O 1
ATOM 1502 N N . HIS A 1 188 ? 1.091 3.647 -7.513 1.00 92.62 188 HIS A N 1
ATOM 1503 C CA . HIS A 1 188 ? -0.155 4.407 -7.645 1.00 92.62 188 HIS A CA 1
ATOM 1504 C C . HIS A 1 188 ? -0.570 4.693 -9.087 1.00 92.62 188 HIS A C 1
ATOM 1506 O O . HIS A 1 188 ? -1.749 4.916 -9.347 1.00 92.62 188 HIS A O 1
ATOM 1512 N N . CYS A 1 189 ? 0.381 4.761 -10.019 1.00 90.81 189 CYS A N 1
ATOM 1513 C CA . CYS A 1 189 ? 0.078 5.083 -11.415 1.00 90.81 189 CYS A CA 1
ATOM 1514 C C . CYS A 1 189 ? 0.802 4.195 -12.430 1.00 90.81 189 CYS A C 1
ATOM 1516 O O . CYS A 1 189 ? 0.691 4.454 -13.624 1.00 90.81 189 CYS A O 1
ATOM 1518 N N . GLY A 1 190 ? 1.603 3.224 -11.979 1.00 88.00 190 GLY A N 1
ATOM 1519 C CA . GLY A 1 190 ? 2.330 2.300 -12.851 1.00 88.00 190 GLY A CA 1
ATOM 1520 C C . GLY A 1 190 ? 3.385 2.953 -13.748 1.00 88.00 190 GLY A C 1
ATOM 1521 O O . GLY A 1 190 ? 3.834 2.323 -14.698 1.00 88.00 190 GLY A O 1
ATOM 1522 N N . ARG A 1 191 ? 3.783 4.207 -13.489 1.00 88.44 191 ARG A N 1
ATOM 1523 C CA . ARG A 1 191 ? 4.843 4.894 -14.249 1.00 88.44 191 ARG A CA 1
ATOM 1524 C C . ARG A 1 191 ? 6.204 4.596 -13.628 1.00 88.44 191 ARG A C 1
ATOM 1526 O O . ARG A 1 191 ? 6.307 4.584 -12.401 1.00 88.44 191 ARG A O 1
ATOM 1533 N N . LYS A 1 192 ? 7.225 4.390 -14.467 1.00 88.06 192 LYS A N 1
ATOM 1534 C CA . LYS A 1 192 ? 8.620 4.213 -14.037 1.00 88.06 192 LYS A CA 1
ATOM 1535 C C . LYS A 1 192 ? 9.057 5.405 -13.180 1.00 88.06 192 LYS A C 1
ATOM 1537 O O . LYS A 1 192 ? 8.667 6.542 -13.464 1.00 88.06 192 LYS A O 1
ATOM 1542 N N . LEU A 1 193 ? 9.763 5.122 -12.090 1.00 90.31 193 LEU A N 1
ATOM 1543 C CA . LEU A 1 193 ? 10.307 6.142 -11.204 1.00 90.31 193 LEU A CA 1
ATOM 1544 C C . LEU A 1 193 ? 11.612 6.692 -11.775 1.00 90.31 193 LEU A C 1
ATOM 1546 O O . LEU A 1 193 ? 12.415 5.945 -12.332 1.00 90.31 193 LEU A O 1
ATOM 1550 N N . ASP A 1 194 ? 11.834 7.984 -11.557 1.00 88.31 194 ASP A N 1
ATOM 1551 C CA . ASP A 1 194 ? 13.055 8.671 -11.963 1.00 88.31 194 ASP A CA 1
ATOM 1552 C C . ASP A 1 194 ? 13.995 8.806 -10.765 1.00 88.31 194 ASP A C 1
ATOM 1554 O O . ASP A 1 194 ? 13.565 9.188 -9.666 1.00 88.31 194 ASP A O 1
ATOM 1558 N N . LEU A 1 195 ? 15.284 8.539 -10.983 1.00 86.62 195 LEU A N 1
ATOM 1559 C CA . LEU A 1 195 ? 16.326 8.779 -9.990 1.00 86.62 195 LEU A CA 1
ATOM 1560 C C . LEU A 1 195 ? 16.416 10.284 -9.700 1.00 86.62 195 LEU A C 1
ATOM 1562 O O . LEU A 1 195 ? 16.698 11.089 -10.586 1.00 86.62 195 LEU A O 1
ATOM 1566 N N . LYS A 1 196 ? 16.153 10.666 -8.451 1.00 85.94 196 LYS A N 1
ATOM 1567 C CA . LYS A 1 196 ? 16.163 12.055 -7.979 1.00 85.94 196 LYS A CA 1
ATOM 1568 C C . LYS A 1 196 ? 17.464 12.411 -7.272 1.00 85.94 196 LYS A C 1
ATOM 1570 O O . LYS A 1 196 ? 17.993 13.503 -7.473 1.00 85.94 196 LYS A O 1
ATOM 1575 N N . HIS A 1 197 ? 17.953 11.514 -6.419 1.00 83.19 197 HIS A N 1
ATOM 1576 C CA . HIS A 1 197 ? 19.218 11.693 -5.718 1.00 83.19 197 HIS A CA 1
ATOM 1577 C C . HIS A 1 197 ? 20.025 10.406 -5.738 1.00 83.19 197 HIS A C 1
ATOM 1579 O O . HIS A 1 197 ? 19.522 9.349 -5.373 1.00 83.19 197 HIS A O 1
ATOM 1585 N N . ASP A 1 198 ? 21.292 10.556 -6.091 1.00 85.25 198 ASP A N 1
ATOM 1586 C CA . ASP A 1 198 ? 22.331 9.568 -5.860 1.00 85.25 198 ASP A CA 1
ATOM 1587 C C . ASP A 1 198 ? 23.093 9.997 -4.596 1.00 85.25 198 ASP A C 1
ATOM 1589 O O . ASP A 1 198 ? 23.682 11.086 -4.546 1.00 85.25 198 ASP A O 1
ATOM 1593 N N . ARG A 1 199 ? 22.958 9.227 -3.512 1.00 80.56 199 ARG A N 1
ATOM 1594 C CA . ARG A 1 199 ? 23.586 9.507 -2.215 1.00 80.56 199 ARG A CA 1
ATOM 1595 C C . ARG A 1 199 ? 24.538 8.366 -1.881 1.00 80.56 199 ARG A C 1
ATOM 1597 O O . ARG A 1 199 ? 24.343 7.225 -2.281 1.00 80.56 199 ARG A O 1
ATOM 1604 N N . LYS A 1 200 ? 25.565 8.658 -1.079 1.00 79.69 200 LYS A N 1
ATOM 1605 C CA . LYS A 1 200 ? 26.481 7.620 -0.592 1.00 79.69 200 LYS A CA 1
ATOM 1606 C C . LYS A 1 200 ? 25.708 6.618 0.272 1.00 79.69 200 LYS A C 1
ATOM 1608 O O . LYS A 1 200 ? 25.391 6.923 1.418 1.00 79.69 200 LYS A O 1
ATOM 1613 N N . GLY A 1 201 ? 25.440 5.444 -0.292 1.00 74.31 201 GLY A N 1
ATOM 1614 C CA . GLY A 1 201 ? 24.826 4.313 0.398 1.00 74.31 201 GLY A CA 1
ATOM 1615 C C . GLY A 1 201 ? 23.334 4.096 0.141 1.00 74.31 201 GLY A C 1
ATOM 1616 O O . GLY A 1 201 ? 22.815 3.142 0.703 1.00 74.31 201 GLY A O 1
ATOM 1617 N N . TYR A 1 202 ? 22.659 4.932 -0.661 1.00 82.19 202 TYR A N 1
ATOM 1618 C CA . TYR A 1 202 ? 21.280 4.676 -1.105 1.00 82.19 202 TYR A CA 1
ATOM 1619 C C . TYR A 1 202 ? 20.876 5.550 -2.301 1.00 82.19 202 TYR A C 1
ATOM 1621 O O . TYR A 1 202 ? 21.387 6.664 -2.485 1.00 82.19 202 TYR A O 1
ATOM 1629 N N . LEU A 1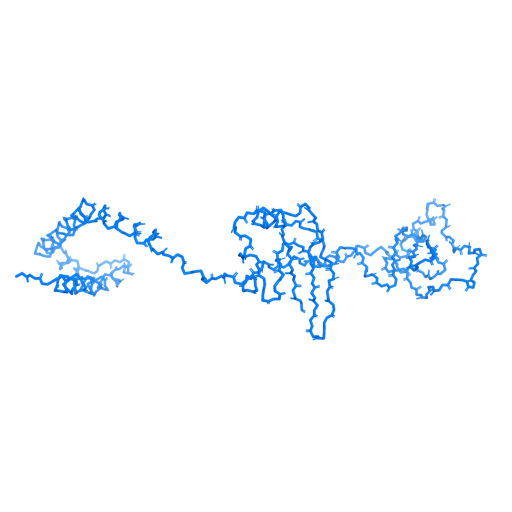 203 ? 19.905 5.078 -3.083 1.00 82.56 203 LEU A N 1
ATOM 1630 C CA . LEU A 1 203 ? 19.341 5.810 -4.221 1.00 82.56 203 LEU A CA 1
ATOM 1631 C C . LEU A 1 203 ? 17.926 6.288 -3.901 1.00 82.56 203 LEU A C 1
ATOM 1633 O O . LEU A 1 203 ? 17.099 5.539 -3.392 1.00 82.56 203 LEU A O 1
ATOM 1637 N N . VAL A 1 204 ? 17.620 7.548 -4.216 1.00 85.94 204 VAL A N 1
ATOM 1638 C CA . VAL A 1 204 ? 16.276 8.109 -4.020 1.00 85.94 204 VAL A CA 1
ATOM 1639 C C . VAL A 1 204 ? 15.592 8.277 -5.362 1.00 85.94 204 VAL A C 1
ATOM 1641 O O . VAL A 1 204 ? 15.994 9.109 -6.177 1.00 85.94 204 VAL A O 1
ATOM 1644 N N . TYR A 1 205 ? 14.499 7.555 -5.549 1.00 89.94 205 TYR A N 1
ATOM 1645 C CA . TYR A 1 205 ? 13.633 7.612 -6.714 1.00 89.94 205 TYR A CA 1
ATOM 1646 C C . TYR A 1 205 ? 12.360 8.402 -6.417 1.00 89.94 205 TYR A C 1
ATOM 1648 O O . TYR A 1 205 ? 11.901 8.468 -5.275 1.00 89.94 205 TYR A O 1
ATOM 1656 N N . HIS A 1 206 ? 11.753 8.991 -7.445 1.00 91.88 206 HIS A N 1
ATOM 1657 C CA . HIS A 1 206 ? 10.477 9.693 -7.319 1.00 91.88 206 HIS A CA 1
ATOM 1658 C C . HIS A 1 206 ? 9.560 9.455 -8.520 1.00 91.88 206 HIS A C 1
ATOM 1660 O O . HIS A 1 206 ? 10.016 9.153 -9.620 1.00 91.88 206 HIS A O 1
ATOM 1666 N N . CYS A 1 207 ? 8.247 9.599 -8.319 1.00 94.38 207 CYS A N 1
ATOM 1667 C CA . CYS A 1 207 ? 7.280 9.493 -9.412 1.00 94.38 207 CYS A CA 1
ATOM 1668 C C . CYS A 1 207 ? 7.166 10.823 -10.189 1.00 94.38 207 CYS A C 1
ATOM 1670 O O . CYS A 1 207 ? 6.659 11.801 -9.624 1.00 94.38 207 CYS A O 1
ATOM 1672 N N . PRO A 1 208 ? 7.520 10.872 -11.489 1.00 92.69 208 PRO A N 1
ATOM 1673 C CA . PRO A 1 208 ? 7.459 12.105 -12.281 1.00 92.69 208 PRO A CA 1
ATOM 1674 C C . PRO A 1 208 ? 6.047 12.436 -12.800 1.00 92.69 208 PRO A C 1
ATOM 1676 O O . PRO A 1 208 ? 5.834 13.474 -13.416 1.00 92.69 208 PRO A O 1
ATOM 1679 N N . ASN A 1 209 ? 5.051 11.565 -12.597 1.00 94.38 209 ASN A N 1
ATOM 1680 C CA . ASN A 1 209 ? 3.728 11.731 -13.201 1.00 94.38 209 ASN A CA 1
ATOM 1681 C C . ASN A 1 209 ? 2.859 12.779 -12.483 1.00 94.38 209 ASN A C 1
ATOM 1683 O O . ASN A 1 209 ? 2.353 12.521 -11.391 1.00 94.38 209 ASN A O 1
ATOM 1687 N N . ASP A 1 210 ? 2.569 13.900 -13.143 1.00 94.38 210 ASP A N 1
ATOM 1688 C CA . ASP A 1 210 ? 1.662 14.945 -12.629 1.00 94.38 210 ASP A CA 1
ATOM 1689 C C . ASP A 1 210 ? 0.191 14.525 -12.570 1.00 94.38 210 ASP A C 1
ATOM 1691 O O . ASP A 1 210 ? -0.611 15.142 -11.873 1.00 94.38 210 ASP A O 1
ATOM 1695 N N . LYS A 1 211 ? -0.172 13.452 -13.276 1.00 96.00 211 LYS A N 1
ATOM 1696 C CA . LYS A 1 211 ? -1.508 12.848 -13.211 1.00 96.00 211 LYS A CA 1
ATOM 1697 C C . LYS A 1 211 ? -1.570 11.678 -12.226 1.00 96.00 211 LYS A C 1
ATOM 1699 O O . LYS A 1 211 ? -2.563 10.958 -12.199 1.00 96.00 211 LYS A O 1
ATOM 1704 N N . CYS A 1 212 ? -0.517 11.444 -11.436 1.00 95.75 212 CYS A N 1
ATOM 1705 C CA . CYS A 1 212 ? -0.509 10.360 -10.459 1.00 95.75 212 CYS A CA 1
ATOM 1706 C C . CYS A 1 212 ? -1.589 10.592 -9.388 1.00 95.75 212 CYS A C 1
ATOM 1708 O O . CYS A 1 212 ? -1.596 11.665 -8.778 1.00 95.75 212 CYS A O 1
ATOM 1710 N N . PRO A 1 213 ? -2.451 9.601 -9.086 1.00 94.81 213 PRO A N 1
ATOM 1711 C CA . PRO A 1 213 ? -3.472 9.737 -8.046 1.00 94.81 213 PRO A CA 1
ATOM 1712 C C . PRO A 1 213 ? -2.901 10.134 -6.678 1.00 94.81 213 PRO A C 1
ATOM 1714 O O . PRO A 1 213 ? -3.496 10.953 -5.981 1.00 94.81 213 PRO A O 1
ATOM 1717 N N . TYR A 1 214 ? -1.719 9.616 -6.320 1.00 94.31 214 TYR A N 1
ATOM 1718 C CA . TYR A 1 214 ? -1.009 9.985 -5.089 1.00 94.31 214 TYR A CA 1
ATOM 1719 C C . TYR A 1 214 ? -0.625 11.467 -5.075 1.00 94.31 214 TYR A C 1
ATOM 1721 O O . TYR A 1 214 ? -0.920 12.179 -4.119 1.00 94.31 214 TYR A O 1
ATOM 1729 N N . TYR A 1 215 ? -0.032 11.952 -6.169 1.00 95.31 215 TYR A N 1
ATOM 1730 C CA . TYR A 1 215 ? 0.360 13.354 -6.291 1.00 95.31 215 TYR A CA 1
ATOM 1731 C C . TYR A 1 215 ? -0.850 14.287 -6.246 1.00 95.31 215 TYR A C 1
ATOM 1733 O O . TYR A 1 215 ? -0.851 15.258 -5.495 1.00 95.31 215 TYR A O 1
ATOM 1741 N N . LEU A 1 216 ? -1.909 13.972 -6.994 1.00 96.38 216 LEU A N 1
ATOM 1742 C CA . LEU A 1 216 ? -3.130 14.778 -7.017 1.00 96.38 216 LEU A CA 1
ATOM 1743 C C . LEU A 1 216 ? -3.819 14.818 -5.646 1.00 96.38 216 LEU A C 1
ATOM 1745 O O . LEU A 1 216 ? -4.314 15.870 -5.241 1.00 96.38 216 LEU A O 1
ATOM 1749 N N . LYS A 1 217 ? -3.826 13.698 -4.912 1.00 94.38 217 LYS A N 1
ATOM 1750 C CA . LYS A 1 217 ? -4.338 13.636 -3.536 1.00 94.38 217 LYS A CA 1
ATOM 1751 C C . LYS A 1 217 ? -3.531 14.543 -2.604 1.00 94.38 217 LYS A C 1
ATOM 1753 O O . LYS A 1 217 ? -4.126 15.364 -1.910 1.00 94.38 217 LYS A O 1
ATOM 1758 N N . ASN A 1 218 ? -2.202 14.435 -2.610 1.00 93.56 218 ASN A N 1
ATOM 1759 C CA . ASN A 1 218 ? -1.354 15.244 -1.731 1.00 93.56 218 ASN A CA 1
ATOM 1760 C C . ASN A 1 218 ? -1.362 16.723 -2.131 1.00 93.56 218 ASN A C 1
ATOM 1762 O O . ASN A 1 218 ? -1.335 17.582 -1.259 1.00 93.56 218 ASN A O 1
ATOM 1766 N N . LYS A 1 219 ? -1.498 17.043 -3.421 1.00 95.25 219 LYS A N 1
ATOM 1767 C CA . LYS A 1 219 ? -1.686 18.421 -3.889 1.00 95.25 219 LYS A CA 1
ATOM 1768 C C . LYS A 1 219 ? -2.956 19.050 -3.305 1.00 95.25 219 LYS A C 1
ATOM 1770 O O . LYS A 1 219 ? -2.886 20.132 -2.744 1.00 95.25 219 LYS A O 1
ATOM 1775 N N . LYS A 1 220 ? -4.086 18.331 -3.308 1.00 94.44 220 LYS A N 1
ATOM 1776 C CA . LYS A 1 220 ? -5.323 18.805 -2.655 1.00 94.44 220 LYS A CA 1
ATOM 1777 C C . LYS A 1 220 ? -5.156 19.034 -1.149 1.00 94.44 220 LYS A C 1
ATOM 1779 O O . LYS A 1 220 ? -5.756 19.953 -0.606 1.00 94.44 220 LYS A O 1
ATOM 1784 N N . ILE A 1 221 ? -4.369 18.197 -0.467 1.00 90.69 221 ILE A N 1
ATOM 1785 C CA . ILE A 1 221 ? -4.059 18.380 0.962 1.00 90.69 221 ILE A CA 1
ATOM 1786 C C . ILE A 1 221 ? -3.174 19.616 1.162 1.00 90.69 221 ILE A C 1
ATOM 1788 O O . ILE A 1 221 ? -3.408 20.387 2.091 1.00 90.69 221 ILE A O 1
ATOM 1792 N N . TYR A 1 222 ? -2.190 19.816 0.288 1.00 91.44 222 TYR A N 1
ATOM 1793 C CA . TYR A 1 222 ? -1.297 20.970 0.302 1.00 91.44 222 TYR A CA 1
ATOM 1794 C C . TYR A 1 222 ? -2.037 22.296 0.093 1.00 91.44 222 TYR A C 1
ATOM 1796 O O . TYR A 1 222 ? -1.746 23.268 0.783 1.00 91.44 222 TYR A O 1
ATOM 1804 N N . ASP A 1 223 ? -3.035 22.308 -0.789 1.00 91.06 223 ASP A N 1
ATOM 1805 C CA . ASP A 1 223 ? -3.881 23.475 -1.064 1.00 91.06 223 ASP A CA 1
ATOM 1806 C C . ASP A 1 223 ? -4.948 23.720 0.033 1.00 91.06 223 ASP A C 1
ATOM 1808 O O . ASP A 1 223 ? -5.771 24.624 -0.087 1.00 91.06 223 ASP A O 1
ATOM 1812 N N . SER A 1 224 ? -4.958 22.917 1.106 1.00 89.06 224 SER A N 1
ATOM 1813 C CA . SER A 1 224 ? -5.895 23.026 2.234 1.00 89.06 224 SER A CA 1
ATOM 1814 C C . SER A 1 224 ? -5.195 23.446 3.531 1.00 89.06 224 SER A C 1
ATOM 1816 O O . SER A 1 224 ? -3.971 23.376 3.650 1.00 89.06 224 SER A O 1
ATOM 1818 N N . ASP A 1 225 ? -5.974 23.737 4.576 1.00 84.94 225 ASP A N 1
ATOM 1819 C CA . ASP A 1 225 ? -5.462 24.033 5.929 1.00 84.94 225 ASP A CA 1
ATOM 1820 C C . ASP A 1 225 ? -4.662 22.876 6.566 1.00 84.94 225 ASP A C 1
ATOM 1822 O O . ASP A 1 225 ? -4.084 23.014 7.644 1.00 84.94 225 ASP A O 1
ATOM 1826 N N . LYS A 1 226 ? -4.615 21.710 5.910 1.00 83.69 226 LYS A N 1
ATOM 1827 C CA . LYS A 1 226 ? -3.903 20.512 6.368 1.00 83.69 226 LYS A CA 1
ATOM 1828 C C . LYS A 1 226 ? -2.499 20.367 5.778 1.00 83.69 226 LYS A C 1
ATOM 1830 O O . LYS A 1 226 ? -1.878 19.327 5.998 1.00 83.69 226 LYS A O 1
ATOM 1835 N N . ARG A 1 227 ? -1.959 21.366 5.070 1.00 87.38 227 ARG A N 1
ATOM 1836 C CA . ARG A 1 227 ? -0.641 21.266 4.408 1.00 87.38 227 ARG A CA 1
ATOM 1837 C C . ARG A 1 227 ? 0.501 20.822 5.327 1.00 87.38 227 ARG A C 1
ATOM 1839 O O . ARG A 1 227 ? 1.368 20.076 4.889 1.00 87.38 227 ARG A O 1
ATOM 1846 N N . GLU A 1 228 ? 0.490 21.228 6.601 1.00 86.25 228 GLU A N 1
ATOM 1847 C CA . GLU A 1 228 ? 1.560 20.898 7.559 1.00 86.25 228 GLU A CA 1
ATOM 1848 C C . GLU A 1 228 ? 1.663 19.384 7.822 1.00 86.25 228 GLU A C 1
ATOM 1850 O O . GLU A 1 228 ? 2.718 18.909 8.222 1.00 86.25 228 GLU A O 1
ATOM 1855 N N . THR A 1 229 ? 0.619 18.602 7.515 1.00 84.19 229 THR A N 1
ATOM 1856 C CA . THR A 1 229 ? 0.663 17.125 7.573 1.00 84.19 229 THR A CA 1
ATOM 1857 C C . THR A 1 229 ? 1.568 16.496 6.511 1.00 84.19 229 THR A C 1
ATOM 1859 O O . THR A 1 229 ? 1.938 15.334 6.629 1.00 84.19 229 THR A O 1
ATOM 1862 N N . LEU A 1 230 ? 1.926 17.246 5.466 1.00 87.50 230 LEU A N 1
ATOM 1863 C CA . LEU A 1 230 ? 2.828 16.798 4.402 1.00 87.50 230 LEU A CA 1
ATOM 1864 C C . LEU A 1 230 ? 4.268 17.268 4.618 1.00 87.50 230 LEU A C 1
ATOM 1866 O O . LEU A 1 230 ? 5.123 17.001 3.772 1.00 87.50 230 LEU A O 1
ATOM 1870 N N . LYS A 1 231 ? 4.535 18.006 5.697 1.00 87.00 231 LYS A N 1
ATOM 1871 C CA . LYS A 1 231 ? 5.839 18.605 5.951 1.00 87.00 231 LYS A CA 1
ATOM 1872 C C . LYS A 1 231 ? 6.826 17.559 6.472 1.00 87.00 231 LYS A C 1
ATOM 1874 O O . LYS A 1 231 ? 6.511 16.767 7.360 1.00 87.00 231 LYS A O 1
ATOM 1879 N N . THR A 1 232 ? 8.016 17.560 5.895 1.00 82.69 232 THR A N 1
ATOM 1880 C CA . THR A 1 232 ? 9.161 16.728 6.280 1.00 82.69 232 THR A CA 1
ATOM 1881 C C . THR A 1 232 ? 10.030 17.459 7.308 1.00 82.69 232 THR A C 1
ATOM 1883 O O . THR A 1 232 ? 9.951 18.687 7.436 1.00 82.69 232 THR A O 1
ATOM 1886 N N . SER A 1 233 ? 10.921 16.747 8.003 1.00 79.94 233 SER A N 1
ATOM 1887 C CA . SER A 1 233 ? 11.948 17.356 8.877 1.00 79.94 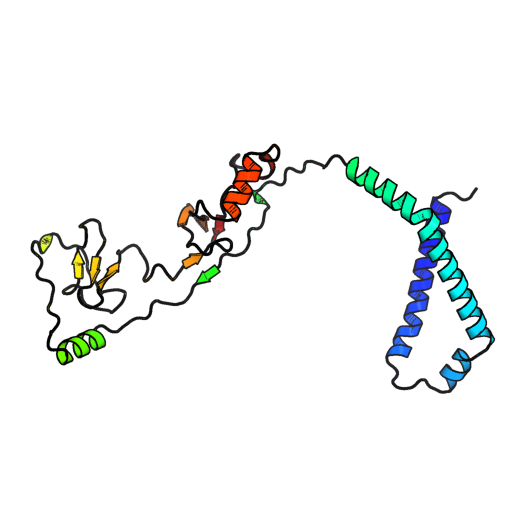233 SER A CA 1
ATOM 1888 C C . SER A 1 233 ? 12.860 18.336 8.128 1.00 79.94 233 SER A C 1
ATOM 1890 O O . SER A 1 233 ? 13.316 19.332 8.690 1.00 79.94 233 SER A O 1
ATOM 1892 N N . SER A 1 234 ? 13.052 18.127 6.822 1.00 80.19 234 SER A N 1
ATOM 1893 C CA . SER A 1 234 ? 13.773 19.045 5.933 1.00 80.19 234 SER A CA 1
ATOM 1894 C C . SER A 1 234 ? 12.984 20.304 5.546 1.00 80.19 234 SER A C 1
ATOM 1896 O O . SER A 1 234 ? 13.430 21.055 4.680 1.00 80.19 234 SER A O 1
ATOM 1898 N N . HIS A 1 235 ? 11.825 20.553 6.169 1.00 81.56 235 HIS A N 1
ATOM 1899 C CA . HIS A 1 235 ? 10.938 21.689 5.890 1.00 81.56 235 HIS A CA 1
ATOM 1900 C C . HIS A 1 235 ? 10.398 21.723 4.448 1.00 81.56 235 HIS A C 1
ATOM 1902 O O . HIS A 1 235 ? 9.984 22.773 3.953 1.00 81.56 235 HIS A O 1
ATOM 1908 N N . GLN A 1 236 ? 10.363 20.571 3.776 1.00 85.50 236 GLN A N 1
ATOM 1909 C CA . GLN A 1 236 ? 9.784 20.404 2.444 1.00 85.50 236 GLN A CA 1
ATOM 1910 C C . GLN A 1 236 ? 8.418 19.720 2.541 1.00 85.50 236 GLN A C 1
ATOM 1912 O O . GLN A 1 236 ? 8.094 19.103 3.549 1.00 85.50 236 GLN A O 1
ATOM 1917 N N . TYR A 1 237 ? 7.601 19.813 1.491 1.00 89.75 237 TYR A N 1
ATOM 1918 C CA . TYR A 1 237 ? 6.309 19.127 1.441 1.00 89.75 237 TYR A CA 1
ATOM 1919 C C . TYR A 1 237 ? 6.382 17.887 0.545 1.00 89.75 237 TYR A C 1
ATOM 1921 O O . TYR A 1 237 ? 6.737 17.973 -0.637 1.00 89.75 237 TYR A O 1
ATOM 1929 N N . ARG A 1 238 ? 6.014 16.722 1.087 1.00 89.00 238 ARG A N 1
ATOM 1930 C CA . ARG A 1 238 ? 6.007 15.437 0.373 1.00 89.00 238 ARG A CA 1
ATOM 1931 C C . ARG A 1 238 ? 4.769 15.312 -0.518 1.00 89.00 238 ARG A C 1
ATOM 1933 O O . ARG A 1 238 ? 3.753 14.726 -0.153 1.00 89.00 238 ARG A O 1
ATOM 1940 N N . LEU A 1 239 ? 4.855 15.863 -1.727 1.00 93.00 239 LEU A N 1
ATOM 1941 C CA . LEU A 1 239 ? 3.753 15.794 -2.698 1.00 93.00 239 LEU A CA 1
ATOM 1942 C C . LEU A 1 239 ? 3.784 14.534 -3.564 1.00 93.00 239 LEU A C 1
ATOM 1944 O O . LEU A 1 239 ? 2.741 14.055 -3.992 1.00 93.00 239 LEU A O 1
ATOM 1948 N N . ARG A 1 240 ? 4.974 14.014 -3.866 1.00 93.12 240 ARG A N 1
ATOM 1949 C CA . ARG A 1 240 ? 5.158 12.879 -4.778 1.00 93.12 240 ARG A CA 1
ATOM 1950 C C . ARG A 1 240 ? 5.575 11.637 -4.009 1.00 93.12 240 ARG A C 1
ATOM 1952 O O . ARG A 1 240 ? 6.206 11.739 -2.958 1.00 93.12 240 ARG A O 1
ATOM 1959 N N . TYR A 1 241 ? 5.248 10.486 -4.580 1.00 92.25 241 TYR A N 1
ATOM 1960 C CA . TYR A 1 241 ? 5.766 9.203 -4.129 1.00 92.25 241 TYR A CA 1
ATOM 1961 C C . TYR A 1 241 ? 7.291 9.192 -4.282 1.00 92.25 241 TYR A C 1
ATOM 1963 O O . TYR A 1 241 ? 7.793 9.577 -5.348 1.00 92.25 241 TYR A O 1
ATOM 1971 N N . HIS A 1 242 ? 7.992 8.772 -3.231 1.00 89.88 242 HIS A N 1
ATOM 1972 C CA . HIS A 1 242 ? 9.442 8.588 -3.219 1.00 89.88 242 HIS A CA 1
ATOM 1973 C C . HIS A 1 242 ? 9.762 7.167 -2.752 1.00 89.88 242 HIS A C 1
ATOM 1975 O O . HIS A 1 242 ? 9.107 6.660 -1.846 1.00 89.88 242 HIS A O 1
ATOM 1981 N N . TYR A 1 243 ? 10.776 6.555 -3.354 1.00 88.81 243 TYR A N 1
ATOM 1982 C CA . TYR A 1 243 ? 11.307 5.254 -2.952 1.00 88.81 243 TYR A CA 1
ATOM 1983 C C . TYR A 1 243 ? 12.801 5.397 -2.670 1.00 88.81 243 TYR A C 1
ATOM 1985 O O . TYR A 1 243 ? 13.492 6.099 -3.409 1.00 88.81 243 TYR A O 1
ATOM 1993 N N . VAL A 1 244 ? 13.268 4.779 -1.591 1.00 85.00 244 VAL A N 1
ATOM 1994 C CA . VAL A 1 244 ? 14.680 4.741 -1.204 1.00 85.00 244 VAL A CA 1
ATOM 1995 C C . VAL A 1 244 ? 15.140 3.297 -1.330 1.00 85.00 244 VAL A C 1
ATOM 1997 O O . VAL A 1 244 ? 14.506 2.425 -0.738 1.00 85.00 244 VAL A O 1
ATOM 2000 N N . ASP A 1 245 ? 16.181 3.085 -2.128 1.00 74.06 245 ASP A N 1
ATOM 2001 C CA . ASP A 1 245 ? 16.837 1.793 -2.359 1.00 74.06 245 ASP A CA 1
ATOM 2002 C C . ASP A 1 245 ? 18.140 1.691 -1.568 1.00 74.06 245 ASP A C 1
ATOM 2004 O O . ASP A 1 245 ? 18.927 2.667 -1.659 1.00 74.06 245 ASP A O 1
#

Radius of gyration: 36.69 Å; chains: 1; bounding box: 69×65×100 Å

Sequence (245 aa):
MDSITSILNNINTFSKSLFKFSQFFEPLLILKHIPSDISYHLNSNDFLYHLDQASSHLNWLNDFFSNHISKVLHKEVSRLKKTQHIDKTIPYADFTVDGLPVFKKEAPAQISFDDILRGSMLNGSPLTPVKRRNPDAFTFHGVCSFCGAPEEYIYDNNGKGQFKCNPCHNTFTLKTDLSGETGIYCPHCGRKLDLKHDRKGYLVYHCPNDKCPYYLKNKKIYDSDKRETLKTSSHQYRLRYHYVD